Protein AF-A0A517QLA9-F1 (afdb_monomer)

Sequence (236 aa):
MFAVGASFAEEPALQSQHPVAPNLEELVRFVVIESSVEPYFNDKYWNKTSGRFDGFRIRGLRISKRKKEVRHGFCRKYSASLVNPEKHFQFEIKETTLPNFDGQAYLIETKLRARCEGTFAHYVYGVKGINGTTIADADVRVRLVVTLKPTAQFSITDPIPKFSLNAEVRDVDFKLKDIDVRKVGVLDGKFVEVLGDGFQEVFEQLIQNQEKRVKKKLQKELDDLQGISRKVSPEK

Secondary structure (DSSP, 8-state):
---------------------HHHHHHHHHHHHHHHTSPEEE-TTTT-EEEEEEEEEEETTEEEEEEEEEE-EEEEEEEEEE--HHHH--EEEEEE--TT--SEEEEEEEEEEEEEEEEEEEEETTEEEEEEEEEEEEEEEEEEEEEEEEEEEEETTEEEEEEEEEEEEEEEEEEEEEEEEEEES---HHHHHHHHHHHHHHHHHHHHHHHHHHHHHHHHHHHHHHHHHTT-----

Foldseek 3Di:
DDDDDDDDDDDDPPPPPDPDDPPPVVLLLVLLVVLQPDKDKDQPQQQDWDWDFPAWDDDPPDIDTDTDIAHAAKGKMKIKGWDPCVVQWDWDWDWDDDPPDPFTKIKIKTKTKMKMKMWIWHDDNRDTDDIDIKMKMWIKMKIWMKTWDWDWDDDPVDPDTDIAIDIAGPDIDIDTDDMDIGDDDDDDDPVVVVVVVVVVVSVVVVRVSSSVSSRVSSRVVSVVVRVVSVVPDDDD

Organism: NCBI:txid2527994

Solvent-accessible surface area (backbone atoms only — not comparable to full-atom values): 13684 Å² total; per-residue (Å²): 138,90,80,88,78,82,79,81,76,82,77,80,78,82,78,79,82,67,86,69,65,80,61,57,61,54,48,54,51,50,40,50,48,66,57,42,72,66,64,44,75,47,53,92,38,51,80,41,61,41,79,39,82,65,53,72,45,76,57,88,93,48,77,42,84,34,69,41,80,26,44,32,46,77,22,33,33,39,38,34,37,56,52,60,53,85,82,50,63,49,80,47,81,38,84,42,90,56,91,97,52,94,53,54,28,37,37,37,40,36,46,45,42,35,37,33,44,38,40,40,38,34,24,62,81,53,44,76,68,59,68,46,45,34,41,32,39,30,41,32,41,37,42,34,34,40,36,40,33,81,43,74,47,80,48,97,89,42,100,64,70,47,76,42,66,50,62,46,72,76,46,69,46,74,42,79,74,51,78,50,76,49,77,51,76,95,73,63,69,73,58,49,54,58,47,50,55,49,49,51,54,50,49,53,52,46,44,58,53,46,44,56,46,37,53,52,51,48,41,49,54,46,51,49,57,44,52,48,65,72,64,72,72,79,95,126

Radius of gyration: 28.08 Å; Cα contacts (8 Å, |Δi|>4): 398; chains: 1; bounding box: 75×78×78 Å

Structure (mmCIF, N/CA/C/O backbone):
data_AF-A0A517QLA9-F1
#
_entry.id   AF-A0A517QLA9-F1
#
loop_
_atom_site.group_PDB
_atom_site.id
_atom_site.type_symbol
_atom_site.label_atom_id
_atom_site.label_alt_id
_atom_site.label_comp_id
_atom_site.label_asym_id
_atom_site.label_entity_id
_atom_site.label_seq_id
_atom_site.pdbx_PDB_ins_code
_atom_site.Cartn_x
_atom_site.Cartn_y
_atom_site.Cartn_z
_atom_site.occupancy
_atom_site.B_iso_or_equiv
_atom_site.auth_seq_id
_atom_site.auth_comp_id
_atom_site.auth_asym_id
_atom_site.auth_atom_id
_atom_site.pdbx_PDB_model_num
ATOM 1 N N . MET A 1 1 ? -23.056 -54.986 5.958 1.00 40.47 1 MET A N 1
ATOM 2 C CA . MET A 1 1 ? -21.996 -54.062 5.502 1.00 40.47 1 MET A CA 1
ATOM 3 C C . MET A 1 1 ? -22.302 -52.714 6.134 1.00 40.47 1 MET A C 1
ATOM 5 O O . MET A 1 1 ? -23.352 -52.160 5.847 1.00 40.47 1 MET A O 1
ATOM 9 N N . PHE A 1 2 ? -21.484 -52.285 7.093 1.00 41.31 2 PHE A N 1
ATOM 10 C CA . PHE A 1 2 ? -21.658 -51.035 7.832 1.00 41.31 2 PHE A CA 1
ATOM 11 C C . PHE A 1 2 ? -20.997 -49.886 7.065 1.00 41.31 2 PHE A C 1
ATOM 13 O O . PHE A 1 2 ? -19.840 -50.019 6.678 1.00 41.31 2 PHE A O 1
ATOM 20 N N . ALA A 1 3 ? -21.695 -48.764 6.902 1.00 39.78 3 ALA A N 1
ATOM 21 C CA . ALA A 1 3 ? -21.074 -47.462 6.678 1.00 39.78 3 ALA A CA 1
ATOM 22 C C . ALA A 1 3 ? -21.987 -46.374 7.256 1.00 39.78 3 ALA A C 1
ATOM 24 O O . ALA A 1 3 ? -23.057 -46.075 6.733 1.00 39.78 3 ALA A O 1
ATOM 25 N N . VAL A 1 4 ? -21.549 -45.853 8.398 1.00 42.28 4 VAL A N 1
ATOM 26 C CA . VAL A 1 4 ? -22.109 -44.726 9.139 1.00 42.28 4 VAL A CA 1
ATOM 27 C C . VAL A 1 4 ? -21.703 -43.446 8.406 1.00 42.28 4 VAL A C 1
ATOM 29 O O . VAL A 1 4 ? -20.516 -43.144 8.317 1.00 42.28 4 VAL A O 1
ATOM 32 N N . GLY A 1 5 ? -22.672 -42.713 7.859 1.00 37.91 5 GLY A N 1
ATOM 33 C CA . GLY A 1 5 ? -22.468 -41.366 7.326 1.00 37.91 5 GLY A CA 1
ATOM 34 C C . GLY A 1 5 ? -22.795 -40.341 8.405 1.00 37.91 5 GLY A C 1
ATOM 35 O O . GLY A 1 5 ? -23.958 -40.178 8.763 1.00 37.91 5 GLY A O 1
ATOM 36 N N . ALA A 1 6 ? -21.766 -39.700 8.956 1.00 40.59 6 ALA A N 1
ATOM 37 C CA . ALA A 1 6 ? -21.895 -38.669 9.975 1.00 40.59 6 ALA A CA 1
ATOM 38 C C . ALA A 1 6 ? -22.658 -37.449 9.431 1.00 40.59 6 ALA A C 1
ATOM 40 O O . ALA A 1 6 ? -22.237 -36.808 8.469 1.00 40.59 6 ALA A O 1
ATOM 41 N N . SER A 1 7 ? -23.783 -37.143 10.075 1.00 34.91 7 SER A N 1
ATOM 42 C CA . SER A 1 7 ? -24.515 -35.888 9.932 1.00 34.91 7 SER A CA 1
ATOM 43 C C . SER A 1 7 ? -23.676 -34.767 10.543 1.00 34.91 7 SER A C 1
ATOM 45 O O . SER A 1 7 ? -23.478 -34.743 11.756 1.00 34.91 7 SER A O 1
ATOM 47 N N . PHE A 1 8 ? -23.177 -33.846 9.719 1.00 37.00 8 PHE A N 1
ATOM 48 C CA . PHE A 1 8 ? -22.642 -32.576 10.203 1.00 37.00 8 PHE A CA 1
ATOM 49 C C . PHE A 1 8 ? -23.810 -31.772 10.777 1.00 37.00 8 PHE A C 1
ATOM 51 O O . PHE A 1 8 ? -24.692 -31.337 10.042 1.00 37.00 8 PHE A O 1
ATOM 58 N N . ALA A 1 9 ? -23.851 -31.648 12.100 1.00 37.75 9 ALA A N 1
ATOM 59 C CA . ALA A 1 9 ? -24.733 -30.710 12.769 1.00 37.75 9 ALA A CA 1
ATOM 60 C C . ALA A 1 9 ? -24.267 -29.287 12.424 1.00 37.75 9 ALA A C 1
ATOM 62 O O . ALA A 1 9 ? -23.139 -28.913 12.740 1.00 37.75 9 ALA A O 1
ATOM 63 N N . GLU A 1 10 ? -25.120 -28.513 11.752 1.00 39.25 10 GLU A N 1
ATOM 64 C CA . GLU A 1 10 ? -25.004 -27.056 11.711 1.00 39.25 10 GLU A CA 1
ATOM 65 C C . GLU A 1 10 ? -25.162 -26.529 13.143 1.00 39.25 10 GLU A C 1
ATOM 67 O O . GLU A 1 10 ? -26.248 -26.579 13.722 1.00 39.25 10 GLU A O 1
ATOM 72 N N . GLU A 1 11 ? -24.069 -26.051 13.739 1.00 39.12 11 GLU A N 1
ATOM 73 C CA . GLU A 1 11 ? -24.136 -25.203 14.928 1.00 39.12 11 GLU A CA 1
ATOM 74 C C . GLU A 1 11 ? -24.848 -23.893 14.552 1.00 39.12 11 GLU A C 1
ATOM 76 O O . GLU A 1 11 ? -24.407 -23.201 13.627 1.00 39.12 11 GLU A O 1
ATOM 81 N N . PRO A 1 12 ? -25.937 -23.505 15.239 1.00 44.91 12 PRO A N 1
ATOM 82 C CA . PRO A 1 12 ? -26.548 -22.213 14.998 1.00 44.91 12 PRO A CA 1
ATOM 83 C C . PRO A 1 12 ? -25.600 -21.118 15.496 1.00 44.91 12 PRO A C 1
ATOM 85 O O . PRO A 1 12 ? -25.289 -21.028 16.685 1.00 44.91 12 PRO A O 1
ATOM 88 N N . ALA A 1 13 ? -25.157 -20.263 14.574 1.00 35.97 13 ALA A N 1
ATOM 89 C CA . ALA A 1 13 ? -24.462 -19.028 14.896 1.00 35.97 13 ALA A CA 1
ATOM 90 C C . ALA A 1 13 ? -25.372 -18.155 15.776 1.00 35.97 13 ALA A C 1
ATOM 92 O O . ALA A 1 13 ? -26.347 -17.570 15.302 1.00 35.97 13 ALA A O 1
ATOM 93 N N . LEU A 1 14 ? -25.054 -18.081 17.068 1.00 40.12 14 LEU A N 1
ATOM 94 C CA . LEU A 1 14 ? -25.632 -17.131 18.012 1.00 40.12 14 LEU A CA 1
ATOM 95 C C . LEU A 1 14 ? -25.288 -15.708 17.548 1.00 40.12 14 LEU A C 1
ATOM 97 O O . LEU A 1 14 ? -24.229 -15.167 17.855 1.00 40.12 14 LEU A O 1
ATOM 101 N N . GLN A 1 15 ? -26.189 -15.104 16.774 1.00 39.97 15 GLN A N 1
ATOM 102 C CA . GLN A 1 15 ? -26.186 -13.675 16.484 1.00 39.97 15 GLN A CA 1
ATOM 103 C C . GLN A 1 15 ? -26.694 -12.926 17.719 1.00 39.97 15 GLN A C 1
ATOM 105 O O . GLN A 1 15 ? -27.868 -12.573 17.819 1.00 39.97 15 GLN A O 1
ATOM 110 N N . SER A 1 16 ? -25.811 -12.676 18.681 1.00 39.88 16 SER A N 1
ATOM 111 C CA . SER A 1 16 ? -26.042 -11.684 19.729 1.00 39.88 16 SER A CA 1
ATOM 112 C C . SER A 1 16 ? -25.912 -10.284 19.122 1.00 39.88 16 SER A C 1
ATOM 114 O O . SER A 1 16 ? -24.845 -9.675 19.125 1.00 39.88 16 SER A O 1
ATOM 116 N N . GLN A 1 17 ? -27.012 -9.781 18.556 1.00 37.31 17 GLN A N 1
ATOM 117 C CA . GLN A 1 17 ? -27.160 -8.379 18.163 1.00 37.31 17 GLN A CA 1
ATOM 118 C C . GLN A 1 17 ? -27.319 -7.516 19.424 1.00 37.31 17 GLN A C 1
ATOM 120 O O . GLN A 1 17 ? -28.428 -7.156 19.816 1.00 37.31 17 GLN A O 1
ATOM 125 N N . HIS A 1 18 ? -26.209 -7.191 20.085 1.00 36.28 18 HIS A N 1
ATOM 126 C CA . HIS A 1 18 ? -26.174 -6.028 20.967 1.00 36.28 18 HIS A CA 1
ATOM 127 C C . HIS A 1 18 ? -26.011 -4.762 20.112 1.00 36.28 18 HIS A C 1
ATOM 129 O O . HIS A 1 18 ? -25.257 -4.787 19.136 1.00 36.28 18 HIS A O 1
ATOM 135 N N . PRO A 1 19 ? -26.705 -3.654 20.434 1.00 38.06 19 PRO A N 1
ATOM 136 C CA . PRO A 1 19 ? -26.510 -2.393 19.736 1.00 38.06 19 PRO A CA 1
ATOM 137 C C . PRO A 1 19 ? -25.085 -1.909 20.011 1.00 38.06 19 PRO A C 1
ATOM 139 O O . PRO A 1 19 ? -24.767 -1.440 21.104 1.00 38.06 19 PRO A O 1
ATOM 142 N N . VAL A 1 20 ? -24.214 -2.077 19.016 1.00 46.41 20 VAL A N 1
ATOM 143 C CA . VAL A 1 20 ? -22.867 -1.511 19.007 1.00 46.41 20 VAL A CA 1
ATOM 144 C C . VAL A 1 20 ? -23.005 -0.008 19.231 1.00 46.41 20 VAL A C 1
ATOM 146 O O . VAL A 1 20 ? -23.820 0.646 18.580 1.00 46.41 20 VAL A O 1
ATOM 149 N N . ALA A 1 21 ? -22.250 0.528 20.191 1.00 50.00 21 ALA A N 1
ATOM 150 C CA . ALA A 1 21 ? -22.300 1.942 20.528 1.00 50.00 21 ALA A CA 1
ATOM 151 C C . ALA A 1 21 ? -22.101 2.784 19.247 1.00 50.00 21 ALA A C 1
ATOM 153 O O . ALA A 1 21 ? -21.074 2.609 18.582 1.00 50.00 21 ALA A O 1
ATOM 154 N N . PRO A 1 22 ? -23.034 3.693 18.904 1.00 54.34 22 PRO A N 1
ATOM 155 C CA . PRO A 1 22 ? -23.086 4.379 17.605 1.00 54.34 22 PRO A CA 1
ATOM 156 C C . PRO A 1 22 ? -21.820 5.177 17.234 1.00 54.34 22 PRO A C 1
ATOM 158 O O . PRO A 1 22 ? -21.648 5.553 16.083 1.00 54.34 22 PRO A O 1
ATOM 161 N N . ASN A 1 23 ? -20.886 5.373 18.170 1.00 72.88 23 ASN A N 1
ATOM 162 C CA . ASN A 1 23 ? -19.684 6.182 17.968 1.00 72.88 23 ASN A CA 1
ATOM 163 C C . ASN A 1 23 ? -18.462 5.404 17.443 1.00 72.88 23 ASN A C 1
ATOM 165 O O . ASN A 1 23 ? -17.560 6.021 16.879 1.00 72.88 23 ASN A O 1
ATOM 169 N N . LEU A 1 24 ? -18.374 4.077 17.628 1.00 70.69 24 LEU A N 1
ATOM 170 C CA . LEU A 1 24 ? -17.169 3.330 17.218 1.00 70.69 24 LEU A CA 1
ATOM 171 C C . LEU A 1 24 ? -17.115 3.133 15.700 1.00 70.69 24 LEU A C 1
ATOM 173 O O . LEU A 1 24 ? -16.056 3.279 15.095 1.00 70.69 24 LEU A O 1
ATOM 177 N N . GLU A 1 25 ? -18.256 2.831 15.082 1.00 74.06 25 GLU A N 1
ATOM 178 C CA . GLU A 1 25 ? -18.351 2.668 13.630 1.00 74.06 25 GLU A CA 1
ATOM 179 C C . GLU A 1 25 ? -17.991 3.967 12.904 1.00 74.06 25 GLU A C 1
ATOM 181 O O . GLU A 1 25 ? -17.145 3.962 12.010 1.00 74.06 25 GLU A O 1
ATOM 186 N N . GLU A 1 26 ? -18.577 5.091 13.328 1.00 76.75 26 GLU A N 1
ATOM 187 C CA . GLU A 1 26 ? -18.295 6.409 12.756 1.00 76.75 26 GLU A CA 1
ATOM 188 C C . GLU A 1 26 ? -16.826 6.801 12.921 1.00 76.75 26 GLU A C 1
ATOM 190 O O . GLU A 1 26 ? -16.216 7.303 11.975 1.00 76.75 26 GLU A O 1
ATOM 195 N N . LEU A 1 27 ? -16.227 6.501 14.078 1.00 76.12 27 LEU A N 1
ATOM 196 C CA . LEU A 1 27 ? -14.815 6.765 14.327 1.00 76.12 27 LEU A CA 1
ATOM 197 C C . LEU A 1 27 ? -13.911 5.961 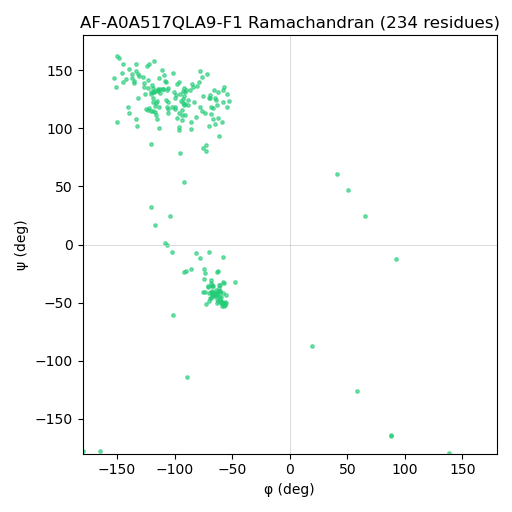13.385 1.00 76.12 27 LEU A C 1
ATOM 199 O O . LEU A 1 27 ? -13.031 6.526 12.732 1.00 76.12 27 LEU A O 1
ATOM 203 N N . VAL A 1 28 ? -14.125 4.646 13.279 1.00 75.56 28 VAL A N 1
ATOM 204 C CA . VAL A 1 28 ? -13.316 3.803 12.384 1.00 75.56 28 VAL A CA 1
ATOM 205 C C . VAL A 1 28 ? -13.537 4.218 10.931 1.00 75.56 28 VAL A C 1
ATOM 207 O O . VAL A 1 28 ? -12.578 4.288 10.160 1.00 75.56 28 VAL A O 1
ATOM 210 N N . ARG A 1 29 ? -14.775 4.561 10.557 1.00 78.81 29 ARG A N 1
ATOM 211 C CA . ARG A 1 29 ? -15.108 5.100 9.236 1.00 78.81 29 ARG A CA 1
ATOM 212 C C . ARG A 1 29 ? -14.316 6.356 8.920 1.00 78.81 29 ARG A C 1
ATOM 214 O O . ARG A 1 29 ? -13.652 6.403 7.886 1.00 78.81 29 ARG A O 1
ATOM 221 N N . PHE A 1 30 ? -14.361 7.336 9.813 1.00 80.00 30 PHE A N 1
ATOM 222 C CA . PHE A 1 30 ? -13.644 8.591 9.667 1.00 80.00 30 PHE A CA 1
ATOM 223 C C . PHE A 1 30 ? -12.140 8.355 9.513 1.00 80.00 30 PHE A C 1
ATOM 225 O O . PHE A 1 30 ? -11.547 8.808 8.537 1.00 80.00 30 PHE A O 1
ATOM 232 N N . VAL A 1 31 ? -11.533 7.562 10.401 1.00 78.31 31 VAL A N 1
ATOM 233 C CA . VAL A 1 31 ? -10.086 7.304 10.379 1.00 78.31 31 VAL A CA 1
ATOM 234 C C . VAL A 1 31 ? -9.646 6.584 9.102 1.00 78.31 31 VAL A C 1
ATOM 236 O O . VAL A 1 31 ? -8.609 6.926 8.522 1.00 78.31 31 VAL A O 1
ATOM 239 N N . VAL A 1 32 ? -10.409 5.594 8.630 1.00 74.44 32 VAL A N 1
ATOM 240 C CA . VAL A 1 32 ? -10.057 4.867 7.402 1.00 74.44 32 VAL A CA 1
ATOM 241 C C . VAL A 1 32 ? -10.230 5.750 6.165 1.00 74.44 32 VAL A C 1
ATOM 243 O O . VAL A 1 32 ? -9.347 5.767 5.310 1.00 74.44 32 VAL A O 1
ATOM 246 N N . ILE A 1 33 ? -11.297 6.549 6.081 1.00 79.12 33 ILE A N 1
ATOM 247 C CA . ILE A 1 33 ? -11.473 7.503 4.976 1.00 79.12 33 ILE A CA 1
ATOM 248 C C . ILE A 1 33 ? -10.350 8.546 4.997 1.00 79.12 33 ILE A C 1
ATOM 250 O O . ILE A 1 33 ? -9.697 8.776 3.984 1.00 79.12 33 ILE A O 1
ATOM 254 N N . GLU A 1 34 ? -10.042 9.132 6.145 1.00 78.75 34 GLU A N 1
ATOM 255 C CA . GLU A 1 34 ? -9.040 10.192 6.236 1.00 78.75 34 GLU A CA 1
ATOM 256 C C . GLU A 1 34 ? -7.608 9.681 5.971 1.00 78.75 34 GLU A C 1
ATOM 258 O O . GLU A 1 34 ? -6.773 10.391 5.414 1.00 78.75 34 GLU A O 1
ATOM 263 N N . SER A 1 35 ? -7.288 8.439 6.346 1.00 73.19 35 SER A N 1
ATOM 264 C CA . SER A 1 35 ? -5.986 7.819 6.032 1.00 73.19 35 SER A CA 1
ATOM 265 C C . SER A 1 35 ? -5.843 7.415 4.558 1.00 73.19 35 SER A C 1
ATOM 267 O O . SER A 1 35 ? -4.728 7.389 4.025 1.00 73.19 35 SER A O 1
ATOM 269 N N . SER A 1 36 ? -6.965 7.176 3.878 1.00 71.06 36 SER A N 1
ATOM 270 C CA . SER A 1 36 ? -7.011 6.709 2.490 1.00 71.06 36 SER A CA 1
ATOM 271 C C . SER A 1 36 ? -6.759 7.777 1.417 1.00 71.06 36 SER A C 1
ATOM 273 O O . SER A 1 36 ? -6.562 7.426 0.254 1.00 71.06 36 SER A O 1
ATOM 275 N N . VAL A 1 37 ? -6.749 9.062 1.792 1.00 67.62 37 VAL A N 1
ATOM 276 C CA . VAL A 1 37 ? -6.668 10.196 0.851 1.00 67.62 37 VAL A CA 1
ATOM 277 C C . VAL A 1 37 ? -5.309 10.286 0.151 1.00 67.62 37 VAL A C 1
ATOM 279 O O . VAL A 1 37 ? -5.225 10.739 -0.989 1.00 67.62 37 VAL A O 1
ATOM 282 N N . GLU A 1 38 ? -4.232 9.854 0.805 1.00 76.75 38 GLU A N 1
ATOM 283 C CA . GLU A 1 38 ? -2.887 10.014 0.258 1.00 76.75 38 GLU A CA 1
ATOM 284 C C . GLU A 1 38 ? -2.475 8.838 -0.645 1.00 76.75 38 GLU A C 1
ATOM 286 O O . GLU A 1 38 ? -2.379 7.700 -0.171 1.00 76.75 38 GLU A O 1
ATOM 291 N N . PRO A 1 39 ? -2.166 9.094 -1.930 1.00 82.56 39 PRO A N 1
ATOM 292 C CA . PRO A 1 39 ? -1.610 8.082 -2.814 1.00 82.56 39 PRO A CA 1
ATOM 293 C C . PRO A 1 39 ? -0.158 7.752 -2.446 1.00 82.56 39 PRO A C 1
ATOM 295 O O . PRO A 1 39 ? 0.629 8.609 -2.042 1.00 82.56 39 PRO A O 1
ATOM 298 N N . TYR A 1 40 ? 0.215 6.496 -2.653 1.00 88.06 40 TYR A N 1
ATOM 299 C CA . TYR A 1 40 ? 1.590 6.026 -2.583 1.00 88.06 40 TYR A CA 1
ATOM 300 C C . TYR A 1 40 ? 2.249 6.100 -3.964 1.00 88.06 40 TYR A C 1
ATOM 302 O O . TYR A 1 40 ? 1.676 5.648 -4.955 1.00 88.06 40 TYR A O 1
ATOM 310 N N . PHE A 1 41 ? 3.478 6.613 -4.026 1.00 90.31 41 PHE A N 1
ATOM 311 C CA . PHE A 1 41 ? 4.248 6.730 -5.263 1.00 90.31 41 PHE A CA 1
ATOM 312 C C . PHE A 1 41 ? 5.550 5.936 -5.186 1.00 90.31 41 PHE A C 1
ATOM 314 O O . PHE A 1 41 ? 6.279 6.011 -4.199 1.00 90.31 41 PHE A O 1
ATOM 321 N N . ASN A 1 42 ? 5.877 5.227 -6.267 1.00 90.69 42 ASN A N 1
ATOM 322 C CA . ASN A 1 42 ? 7.160 4.550 -6.435 1.00 90.69 42 ASN A CA 1
ATOM 323 C C . ASN A 1 42 ? 7.721 4.833 -7.831 1.00 90.69 42 ASN A C 1
ATOM 325 O O . ASN A 1 42 ? 7.240 4.304 -8.832 1.00 90.69 42 ASN A O 1
ATOM 329 N N . ASP A 1 43 ? 8.764 5.655 -7.903 1.00 93.75 43 ASP A N 1
ATOM 330 C CA . ASP A 1 43 ? 9.461 6.034 -9.133 1.00 93.75 43 ASP A CA 1
ATOM 331 C C . ASP A 1 43 ? 10.932 5.583 -9.150 1.00 93.75 43 ASP A C 1
ATOM 333 O O . ASP A 1 43 ? 11.710 6.017 -10.006 1.00 93.75 43 ASP A O 1
ATOM 337 N N . LYS A 1 44 ? 11.300 4.642 -8.267 1.00 89.44 44 LYS A N 1
ATOM 338 C CA . LYS A 1 44 ? 12.668 4.131 -8.052 1.00 89.44 44 LYS A CA 1
ATOM 339 C C . LYS A 1 44 ? 13.406 3.773 -9.343 1.00 89.44 44 LYS A C 1
ATOM 341 O O . LYS A 1 44 ? 14.627 3.885 -9.432 1.00 89.44 44 LYS A O 1
ATOM 346 N N . TYR A 1 45 ? 12.675 3.316 -10.356 1.00 89.56 45 TYR A N 1
ATOM 347 C CA . TYR A 1 45 ? 13.229 2.849 -11.624 1.00 89.56 45 TYR A CA 1
ATOM 348 C C . TYR A 1 45 ? 13.016 3.818 -12.794 1.00 89.56 45 TYR A C 1
ATOM 350 O O . TYR A 1 45 ? 13.462 3.532 -13.904 1.00 89.56 45 TYR A O 1
ATOM 358 N N . TRP A 1 46 ? 12.364 4.961 -12.585 1.00 92.75 46 TRP A N 1
ATOM 359 C CA . TRP A 1 46 ? 11.973 5.871 -13.661 1.00 92.75 46 TRP A CA 1
ATOM 360 C C . TRP A 1 46 ? 13.160 6.600 -14.301 1.00 92.75 46 TRP A C 1
ATOM 362 O O . TRP A 1 46 ? 13.195 6.792 -15.516 1.00 92.75 46 TRP A O 1
ATOM 372 N N . ASN A 1 47 ? 14.163 6.959 -13.496 1.00 90.25 47 ASN A N 1
ATOM 373 C CA . ASN A 1 47 ? 15.328 7.737 -13.926 1.00 90.25 47 ASN A CA 1
ATOM 374 C C . ASN A 1 47 ? 16.603 6.894 -14.096 1.00 90.25 47 ASN A C 1
ATOM 376 O O . ASN A 1 47 ? 17.705 7.427 -14.020 1.00 90.25 47 ASN A O 1
ATOM 380 N N . LYS A 1 48 ? 16.479 5.584 -14.351 1.00 88.88 48 LYS A N 1
ATOM 381 C CA . LYS A 1 48 ? 17.639 4.727 -14.636 1.00 88.88 48 LYS A CA 1
ATOM 382 C C . LYS A 1 48 ? 18.427 5.234 -15.853 1.00 88.88 48 LYS A C 1
ATOM 384 O O . LYS A 1 48 ? 17.891 5.339 -16.960 1.00 88.88 48 LYS A O 1
ATOM 389 N N . THR A 1 49 ? 19.715 5.504 -15.651 1.00 92.06 49 THR A N 1
ATOM 390 C CA . THR A 1 49 ? 20.664 5.907 -16.695 1.00 92.06 49 THR A CA 1
ATOM 391 C C . THR A 1 49 ? 21.798 4.894 -16.835 1.00 92.06 49 THR A C 1
ATOM 393 O O . THR A 1 49 ? 22.080 4.104 -15.936 1.00 92.06 49 THR A O 1
ATOM 396 N N . SER A 1 50 ? 22.439 4.888 -18.001 1.00 90.50 50 SER A N 1
ATOM 397 C CA . SER A 1 50 ? 23.676 4.156 -18.258 1.00 90.50 50 SER A CA 1
ATOM 398 C C . SER A 1 50 ? 24.640 5.036 -19.048 1.00 90.50 50 SER A C 1
ATOM 400 O O . SER A 1 50 ? 24.227 5.869 -19.864 1.00 90.50 50 SER A O 1
ATOM 402 N N . GLY A 1 51 ? 25.937 4.869 -18.792 1.00 88.25 51 GLY A N 1
ATOM 403 C CA . GLY A 1 51 ? 26.987 5.605 -19.481 1.00 88.25 51 GLY A CA 1
ATOM 404 C C . GLY A 1 51 ? 27.164 5.096 -20.907 1.00 88.25 51 GLY A C 1
ATOM 405 O O . GLY A 1 51 ? 27.645 3.986 -21.123 1.00 88.25 51 GLY A O 1
ATOM 406 N N . ARG A 1 52 ? 26.836 5.930 -21.892 1.00 89.88 52 ARG A N 1
ATOM 407 C CA . ARG A 1 52 ? 27.123 5.682 -23.305 1.00 89.88 52 ARG A CA 1
ATOM 408 C C . ARG A 1 52 ? 28.410 6.399 -23.694 1.00 89.88 52 ARG A C 1
ATOM 410 O O . ARG A 1 52 ? 28.658 7.527 -23.268 1.00 89.88 52 ARG A O 1
ATOM 417 N N . PHE A 1 53 ? 29.236 5.749 -24.506 1.00 90.12 53 PHE A N 1
ATOM 418 C CA . PHE A 1 53 ? 30.383 6.409 -25.119 1.00 90.12 53 PHE A CA 1
ATOM 419 C C . PHE A 1 53 ? 29.905 7.505 -26.081 1.00 90.12 53 PHE A C 1
ATOM 421 O O . PHE A 1 53 ? 29.093 7.243 -26.965 1.00 90.12 53 PHE A O 1
ATOM 428 N N . ASP A 1 54 ? 30.408 8.721 -25.886 1.00 89.38 54 ASP A N 1
ATOM 429 C CA . ASP A 1 54 ? 30.003 9.938 -26.603 1.00 89.38 54 ASP A CA 1
ATOM 430 C C . ASP A 1 54 ? 31.205 10.562 -27.335 1.00 89.38 54 ASP A C 1
ATOM 432 O O . ASP A 1 54 ? 31.348 11.779 -27.447 1.00 89.38 54 ASP A O 1
ATOM 436 N N . GLY A 1 55 ? 32.128 9.706 -27.779 1.00 89.88 55 GLY A N 1
ATOM 437 C CA . GLY A 1 55 ? 33.332 10.106 -28.497 1.00 89.88 55 GLY A CA 1
ATOM 438 C C . GLY A 1 55 ? 34.518 10.445 -27.595 1.00 89.88 55 GLY A C 1
ATOM 439 O O . GLY A 1 55 ? 34.584 10.102 -26.411 1.00 89.88 55 GLY A O 1
ATOM 440 N N . PHE A 1 56 ? 35.499 11.116 -28.187 1.00 90.50 56 PHE A N 1
ATOM 441 C CA . PHE A 1 56 ? 36.715 11.546 -27.508 1.00 90.50 56 PHE A CA 1
ATOM 442 C C . PHE A 1 56 ? 36.706 13.058 -27.314 1.00 90.50 56 PHE A C 1
ATOM 444 O O . PHE A 1 56 ? 36.304 13.818 -28.191 1.00 90.50 56 PHE A O 1
ATOM 451 N N . ARG A 1 57 ? 37.177 13.504 -26.152 1.00 87.12 57 ARG A N 1
ATOM 452 C CA . ARG A 1 57 ? 37.461 14.907 -25.875 1.00 87.12 57 ARG A CA 1
ATOM 453 C C . ARG A 1 57 ? 38.957 15.130 -26.036 1.00 87.12 57 ARG A C 1
ATOM 455 O O . ARG A 1 57 ? 39.744 14.551 -25.283 1.00 87.12 57 ARG A O 1
ATOM 462 N N . ILE A 1 58 ? 39.319 15.986 -26.985 1.00 87.06 58 ILE A N 1
ATOM 463 C CA . ILE A 1 58 ? 40.700 16.396 -27.244 1.00 87.06 58 ILE A CA 1
ATOM 464 C C . ILE A 1 58 ? 40.923 17.761 -26.585 1.00 87.06 58 ILE A C 1
ATOM 466 O O . ILE A 1 58 ? 40.150 18.695 -26.798 1.00 87.06 58 ILE A O 1
ATOM 470 N N . ARG A 1 59 ? 41.950 17.867 -25.737 1.00 87.44 59 ARG A N 1
ATOM 471 C CA . ARG A 1 59 ? 42.443 19.131 -25.165 1.00 87.44 59 ARG A CA 1
ATOM 472 C C . ARG A 1 59 ? 43.964 19.159 -25.306 1.00 87.44 59 ARG A C 1
ATOM 474 O O . ARG A 1 59 ? 44.659 18.495 -24.537 1.00 87.44 59 ARG A O 1
ATOM 481 N N . GLY A 1 60 ? 44.473 19.895 -26.295 1.00 88.88 60 GLY A N 1
ATOM 482 C CA . GLY A 1 60 ? 45.890 19.835 -26.671 1.00 88.88 60 GLY A CA 1
ATOM 483 C C . GLY A 1 60 ? 46.287 18.406 -27.066 1.00 88.88 60 GLY A C 1
ATOM 484 O O . GLY A 1 60 ? 45.599 17.782 -27.866 1.00 88.88 60 GLY A O 1
ATOM 485 N N . LEU A 1 61 ? 47.337 17.865 -26.440 1.00 90.38 61 LEU A N 1
ATOM 486 C CA . LEU A 1 61 ? 47.809 16.480 -26.625 1.00 90.38 61 LEU A CA 1
ATOM 487 C C . LEU A 1 61 ? 47.030 15.429 -25.807 1.00 90.38 61 LEU A C 1
ATOM 489 O O . LEU A 1 61 ? 47.250 14.230 -25.969 1.00 90.38 61 LEU A O 1
ATOM 493 N N . ARG A 1 62 ? 46.123 15.835 -24.906 1.00 80.94 62 ARG A N 1
ATOM 494 C CA . ARG A 1 62 ? 45.404 14.896 -24.032 1.00 80.94 62 ARG A CA 1
ATOM 495 C C . ARG A 1 62 ? 44.098 14.445 -24.681 1.00 80.94 62 ARG A C 1
ATOM 497 O O . ARG A 1 62 ? 43.141 15.218 -24.776 1.00 80.94 62 ARG A O 1
ATOM 504 N N . ILE A 1 63 ? 44.045 13.171 -25.065 1.00 89.56 63 ILE A N 1
ATOM 505 C CA . ILE A 1 63 ? 42.831 12.495 -25.536 1.00 89.56 63 ILE A CA 1
ATOM 506 C C . ILE A 1 63 ? 42.181 11.789 -24.345 1.00 89.56 63 ILE A C 1
ATOM 508 O O . ILE A 1 63 ? 42.803 10.973 -23.669 1.00 89.56 63 ILE A O 1
ATOM 512 N N . SER A 1 64 ? 40.917 12.104 -24.070 1.00 88.25 64 SER A N 1
ATOM 513 C CA . SER A 1 64 ? 40.137 11.452 -23.011 1.00 88.25 64 SER A CA 1
ATOM 514 C C . SER A 1 64 ? 38.811 10.937 -23.557 1.00 88.25 64 SER A C 1
ATOM 516 O O . SER A 1 64 ? 38.211 11.552 -24.438 1.00 88.25 64 SER A O 1
ATOM 518 N N . LYS A 1 65 ? 38.340 9.791 -23.055 1.00 89.69 65 LYS A N 1
ATOM 519 C CA . LYS A 1 65 ? 37.023 9.254 -23.424 1.00 89.69 65 LYS A CA 1
ATOM 520 C C . LYS A 1 65 ? 35.932 10.147 -22.831 1.00 89.69 65 LYS A C 1
ATOM 522 O O . LYS A 1 65 ? 35.935 10.401 -21.628 1.00 89.69 65 LYS A O 1
ATOM 527 N N . 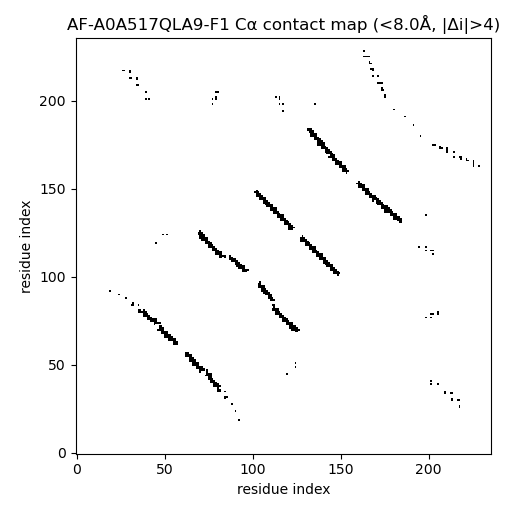ARG A 1 66 ? 34.980 10.585 -23.655 1.00 90.56 66 ARG A N 1
ATOM 528 C CA . ARG A 1 66 ? 33.757 11.252 -23.207 1.00 90.56 66 ARG A CA 1
ATOM 529 C C . ARG A 1 66 ? 32.673 10.195 -23.025 1.00 90.56 66 ARG A C 1
ATOM 531 O O . ARG A 1 66 ? 32.416 9.390 -23.918 1.00 90.56 66 ARG A O 1
ATOM 538 N N . LYS A 1 67 ? 32.039 10.188 -21.856 1.00 91.19 67 LYS A N 1
ATOM 539 C CA . LYS A 1 67 ? 30.824 9.412 -21.601 1.00 91.19 67 LYS A CA 1
ATOM 540 C C . LYS A 1 67 ? 29.671 10.380 -21.378 1.00 91.19 67 LYS A C 1
ATOM 542 O O . LYS A 1 67 ? 29.868 11.438 -20.783 1.00 91.19 67 LYS A O 1
ATOM 547 N N . LYS A 1 68 ? 28.490 10.012 -21.859 1.00 92.44 68 LYS A N 1
ATOM 548 C CA . LYS A 1 68 ? 27.239 10.724 -21.621 1.00 92.44 68 LYS A CA 1
ATOM 549 C C . LYS A 1 68 ? 26.268 9.775 -20.941 1.00 92.44 68 LYS A C 1
ATOM 551 O O . LYS A 1 68 ? 26.095 8.642 -21.389 1.00 92.44 68 LYS A O 1
ATOM 556 N N . GLU A 1 69 ? 25.647 10.232 -19.864 1.00 94.44 69 GLU A N 1
ATOM 557 C CA . GLU A 1 69 ? 24.564 9.487 -19.238 1.00 94.44 69 GLU A CA 1
ATOM 558 C C . GLU A 1 69 ? 23.302 9.619 -20.078 1.00 94.44 69 GLU A C 1
ATOM 560 O O . GLU A 1 69 ? 22.886 10.714 -20.461 1.00 94.44 69 GLU A O 1
ATOM 565 N N . VAL A 1 70 ? 22.709 8.478 -20.399 1.00 93.06 70 VAL A N 1
ATOM 566 C CA . VAL A 1 70 ? 21.470 8.399 -21.166 1.00 93.06 70 VAL A CA 1
ATOM 567 C C . VAL A 1 70 ? 20.531 7.417 -20.487 1.00 93.06 70 VAL A C 1
ATOM 569 O O . VAL A 1 70 ? 20.985 6.453 -19.870 1.00 93.06 70 VAL A O 1
ATOM 572 N N . ARG A 1 71 ? 19.217 7.639 -20.600 1.00 92.31 71 ARG A N 1
ATOM 573 C CA . ARG A 1 71 ? 18.225 6.685 -20.089 1.00 92.31 71 ARG A CA 1
ATOM 574 C C . ARG A 1 71 ? 18.432 5.315 -20.726 1.00 92.31 71 ARG A C 1
ATOM 576 O O . ARG A 1 71 ? 18.660 5.215 -21.934 1.00 92.31 71 ARG A O 1
ATOM 583 N N . HIS A 1 72 ? 18.384 4.270 -19.913 1.00 92.38 72 HIS A N 1
ATOM 584 C CA . HIS A 1 72 ? 18.647 2.913 -20.372 1.00 92.38 72 HIS A CA 1
ATOM 585 C C . HIS A 1 72 ? 17.903 1.886 -19.514 1.00 92.38 72 HIS A C 1
ATOM 587 O O . HIS A 1 72 ? 17.814 2.025 -18.295 1.00 92.38 72 HIS A O 1
ATOM 593 N N . GLY A 1 73 ? 17.426 0.825 -20.159 1.00 91.31 73 GLY A N 1
ATOM 594 C CA . GLY A 1 73 ? 16.714 -0.281 -19.538 1.00 91.31 73 GLY A CA 1
ATOM 595 C C . GLY A 1 73 ? 15.207 -0.053 -19.446 1.00 91.31 73 GLY A C 1
ATOM 596 O O . GLY A 1 73 ? 14.631 0.793 -20.129 1.00 91.31 73 GLY A O 1
ATOM 597 N N . PHE A 1 74 ? 14.554 -0.861 -18.614 1.00 91.12 74 PHE A N 1
ATOM 598 C CA . PHE A 1 74 ? 13.125 -0.752 -18.337 1.00 91.12 74 PHE A CA 1
ATOM 599 C C . PHE A 1 74 ? 12.880 0.271 -17.221 1.00 91.12 74 PHE A C 1
ATOM 601 O O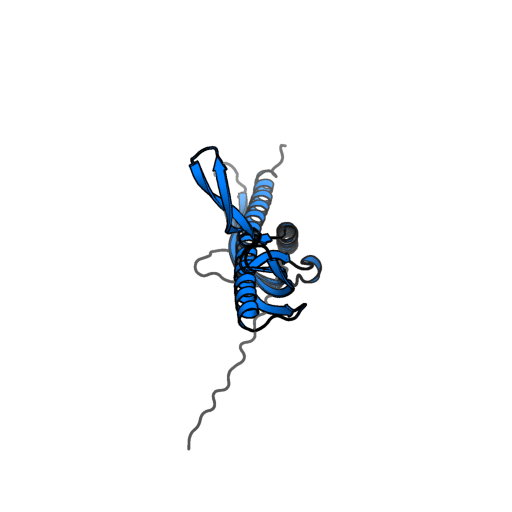 . PHE A 1 74 ? 13.164 0.014 -16.049 1.00 91.12 74 PHE A O 1
ATOM 608 N N . CYS A 1 75 ? 12.390 1.445 -17.606 1.00 92.69 75 CYS A N 1
ATOM 609 C CA . CYS A 1 75 ? 12.006 2.522 -16.707 1.00 92.69 75 CYS A CA 1
ATOM 610 C C . CYS A 1 75 ? 10.530 2.380 -16.349 1.00 92.69 75 CYS A C 1
ATOM 612 O O . CYS A 1 75 ? 9.690 2.239 -17.235 1.00 92.69 75 CYS A O 1
ATOM 614 N N . ARG A 1 76 ? 10.206 2.448 -15.060 1.00 92.88 76 ARG A N 1
ATOM 615 C CA . ARG A 1 76 ? 8.835 2.293 -14.564 1.00 92.88 76 ARG A CA 1
ATOM 616 C C . ARG A 1 76 ? 8.585 3.177 -13.354 1.00 92.88 76 ARG A C 1
ATOM 618 O O . ARG A 1 76 ? 9.508 3.427 -12.577 1.00 92.88 76 ARG A O 1
ATOM 625 N N . LYS A 1 77 ? 7.347 3.635 -13.226 1.00 94.50 77 LYS A N 1
ATOM 626 C CA . LYS A 1 77 ? 6.824 4.318 -12.047 1.00 94.50 77 LYS A CA 1
ATOM 627 C C . LYS A 1 77 ? 5.409 3.840 -11.765 1.00 94.50 77 LYS A C 1
ATOM 629 O O . LYS A 1 77 ? 4.688 3.493 -12.700 1.00 94.50 77 LYS A O 1
ATOM 634 N N . TYR A 1 78 ? 5.030 3.878 -10.501 1.00 94.12 78 TYR A N 1
ATOM 635 C CA . TYR A 1 78 ? 3.739 3.435 -10.010 1.00 94.12 78 TYR A CA 1
ATOM 636 C C . TYR A 1 78 ? 3.128 4.488 -9.092 1.00 94.12 78 TYR A C 1
ATOM 638 O O . TYR A 1 78 ? 3.841 5.181 -8.365 1.00 94.12 78 TYR A O 1
ATOM 646 N N . SER A 1 79 ? 1.807 4.578 -9.128 1.00 93.00 79 SER A N 1
ATOM 647 C CA . SER A 1 79 ? 0.989 5.357 -8.204 1.00 93.00 79 SER A CA 1
ATOM 648 C C . SER A 1 79 ? -0.139 4.466 -7.720 1.00 93.00 79 SER A C 1
ATOM 650 O O . SER A 1 79 ? -0.839 3.904 -8.555 1.00 93.00 79 SER A O 1
ATOM 652 N N . ALA A 1 80 ? -0.322 4.307 -6.415 1.00 92.00 80 ALA A N 1
ATOM 653 C CA . ALA A 1 80 ? -1.381 3.479 -5.854 1.00 92.00 80 ALA A CA 1
ATOM 654 C C . ALA A 1 80 ? -2.227 4.252 -4.846 1.00 92.00 80 ALA A C 1
ATOM 656 O O . ALA A 1 80 ? -1.700 5.013 -4.039 1.00 92.00 80 ALA A O 1
ATOM 657 N N . SER A 1 81 ? -3.538 4.052 -4.886 1.00 90.06 81 SER A N 1
ATOM 658 C CA . SER A 1 81 ? -4.503 4.713 -4.010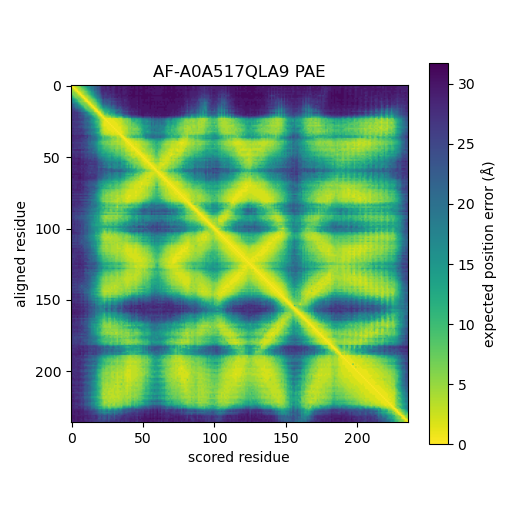 1.00 90.06 81 SER A CA 1
ATOM 659 C C . SER A 1 81 ? -5.695 3.807 -3.720 1.00 90.06 81 SER A C 1
ATOM 661 O O . SER A 1 81 ? -5.957 2.840 -4.437 1.00 90.06 81 SER A O 1
ATOM 663 N N . LEU A 1 82 ? -6.431 4.111 -2.653 1.00 86.88 82 LEU A N 1
ATOM 664 C CA . LEU A 1 82 ? -7.711 3.466 -2.372 1.00 86.88 82 LEU A CA 1
ATOM 665 C C . LEU A 1 82 ? -8.815 4.119 -3.219 1.00 86.88 82 LEU A C 1
ATOM 667 O O . LEU A 1 82 ? -8.872 5.337 -3.372 1.00 86.88 82 LEU A O 1
ATOM 671 N N . VAL A 1 83 ? -9.687 3.301 -3.804 1.00 85.38 83 VAL A N 1
ATOM 672 C CA . VAL A 1 83 ? -10.762 3.726 -4.707 1.00 85.38 83 VAL A CA 1
ATOM 673 C C . VAL A 1 83 ? -12.044 3.919 -3.912 1.00 85.38 83 VAL A C 1
ATOM 675 O O . VAL A 1 83 ? -12.613 2.949 -3.419 1.00 85.38 83 VAL A O 1
ATOM 678 N N . ASN A 1 84 ? -12.534 5.162 -3.861 1.00 72.69 84 ASN A N 1
ATOM 679 C CA . ASN A 1 84 ? -13.820 5.542 -3.261 1.00 72.69 84 ASN A CA 1
ATOM 680 C C . ASN A 1 84 ? -14.128 4.810 -1.936 1.00 72.69 84 ASN A C 1
ATOM 682 O O . ASN A 1 84 ? -15.140 4.103 -1.852 1.00 72.69 84 ASN A O 1
ATOM 686 N N . PRO A 1 85 ? -13.283 4.976 -0.904 1.00 68.88 85 PRO A N 1
ATOM 687 C CA . PRO A 1 85 ? -13.447 4.268 0.362 1.00 68.88 85 PRO A CA 1
ATOM 688 C C . PRO A 1 85 ? -14.813 4.552 0.992 1.00 68.88 85 PRO A C 1
ATOM 690 O O . PRO A 1 85 ? -15.422 3.648 1.541 1.00 68.88 85 PRO A O 1
ATOM 693 N N . GLU A 1 86 ? -15.362 5.755 0.800 1.00 68.62 86 GLU A N 1
ATOM 694 C CA . GLU A 1 86 ? -16.684 6.155 1.299 1.00 68.62 86 GLU A CA 1
ATOM 695 C C . GLU A 1 86 ? -17.849 5.324 0.739 1.00 68.62 86 GLU A C 1
ATOM 697 O O . GLU A 1 86 ? -18.829 5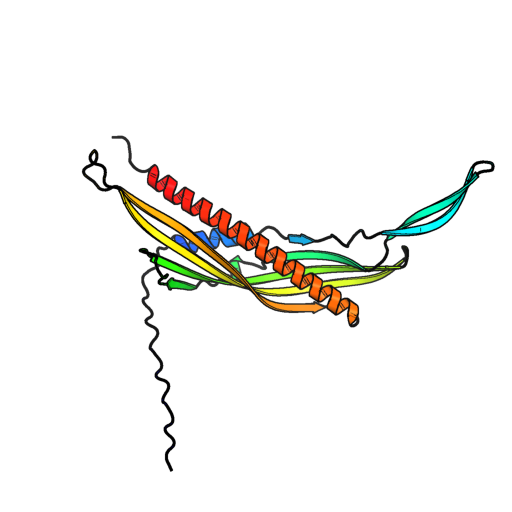.084 1.448 1.00 68.62 86 GLU A O 1
ATOM 702 N N . LYS A 1 87 ? -17.749 4.891 -0.529 1.00 66.38 87 LYS A N 1
ATOM 703 C CA . LYS A 1 87 ? -18.825 4.200 -1.264 1.00 66.38 87 LYS A CA 1
ATOM 704 C C . LYS A 1 87 ? -18.765 2.681 -1.143 1.00 66.38 87 LYS A C 1
ATOM 706 O O . LYS A 1 87 ? -19.778 2.020 -1.349 1.00 66.38 87 LYS A O 1
ATOM 711 N N . HIS A 1 88 ? -17.587 2.133 -0.858 1.00 62.47 88 HIS A N 1
ATOM 712 C CA . HIS A 1 88 ? -17.361 0.687 -0.786 1.00 62.47 88 HIS A CA 1
ATOM 713 C C . HIS A 1 88 ? -17.144 0.177 0.639 1.00 62.47 88 HIS A C 1
ATOM 715 O O . HIS A 1 88 ? -16.972 -1.023 0.829 1.00 62.47 88 HIS A O 1
ATOM 721 N N . PHE A 1 89 ? -17.207 1.063 1.633 1.00 66.12 89 PHE A N 1
ATOM 722 C CA . PHE A 1 89 ? -17.130 0.688 3.034 1.00 66.12 89 PHE A CA 1
ATOM 723 C C . PHE A 1 89 ? -18.383 -0.063 3.479 1.00 66.12 89 PHE A C 1
ATOM 725 O O . PHE A 1 89 ? -19.435 0.527 3.717 1.00 66.12 89 PHE A O 1
ATOM 732 N N . GLN A 1 90 ? -18.250 -1.380 3.582 1.00 68.56 90 GLN A N 1
ATOM 733 C CA . GLN A 1 90 ? -19.198 -2.243 4.273 1.00 68.56 90 GLN A CA 1
ATOM 734 C C . GLN A 1 90 ? -18.540 -2.683 5.570 1.00 68.56 90 GLN A C 1
ATOM 736 O O . GLN A 1 90 ? -17.493 -3.327 5.525 1.00 68.56 90 GLN A O 1
ATOM 741 N N . PHE A 1 91 ? -19.139 -2.320 6.698 1.00 73.69 91 PHE A N 1
ATOM 742 C CA . PHE A 1 91 ? -18.680 -2.748 8.006 1.00 73.69 91 PHE A CA 1
ATOM 743 C C . PHE A 1 91 ? -19.484 -3.928 8.505 1.00 73.69 91 PHE A C 1
ATOM 745 O O . PHE A 1 91 ? -20.710 -3.944 8.429 1.00 73.69 91 PHE A O 1
ATOM 752 N N . GLU A 1 92 ? -18.772 -4.877 9.088 1.00 78.25 92 GLU A N 1
ATOM 753 C CA . GLU A 1 92 ? -19.358 -5.854 9.981 1.00 78.25 92 GLU A CA 1
ATOM 754 C C . GLU A 1 92 ? -18.619 -5.758 11.313 1.00 78.25 92 GLU A C 1
ATOM 756 O O . GLU A 1 92 ? -17.408 -5.982 11.377 1.00 78.25 92 GLU A O 1
ATOM 761 N N . ILE A 1 93 ? -19.341 -5.360 12.362 1.00 78.00 93 ILE A N 1
ATOM 762 C CA . ILE A 1 93 ? -18.820 -5.319 13.726 1.00 78.00 93 ILE A CA 1
ATOM 763 C C . ILE A 1 93 ? -19.365 -6.541 14.447 1.00 78.00 93 ILE A C 1
ATOM 765 O O . ILE A 1 93 ? -20.575 -6.705 14.593 1.00 78.00 93 ILE A O 1
ATOM 769 N N . LYS A 1 94 ? -18.458 -7.401 14.893 1.00 81.94 94 LYS A N 1
ATOM 770 C CA . LYS A 1 94 ? -18.766 -8.590 15.680 1.00 81.94 94 LYS A CA 1
ATOM 771 C C . LYS A 1 94 ? -18.116 -8.449 17.039 1.00 81.94 94 LYS A C 1
ATOM 773 O O . LYS A 1 94 ? -16.929 -8.137 17.130 1.00 81.94 94 LYS A O 1
ATOM 778 N N . GLU A 1 95 ? -18.871 -8.711 18.094 1.00 77.94 95 GLU A N 1
ATOM 779 C CA . GLU A 1 95 ? -18.253 -8.955 19.390 1.00 77.94 95 GLU A CA 1
ATOM 780 C C . GLU A 1 95 ? -17.444 -10.254 19.301 1.00 77.94 95 GLU A C 1
ATOM 782 O O . GLU A 1 95 ? -17.892 -11.255 18.739 1.00 77.94 95 GLU A O 1
ATOM 787 N N . THR A 1 96 ? -16.213 -10.224 19.795 1.00 79.31 96 THR A N 1
ATOM 788 C CA . THR A 1 96 ? -15.322 -11.379 19.819 1.00 79.31 96 THR A CA 1
ATOM 789 C C . THR A 1 96 ? -14.749 -11.529 21.213 1.00 79.31 96 THR A C 1
ATOM 791 O O . THR A 1 96 ? -14.452 -10.553 21.895 1.00 79.31 96 THR A O 1
ATOM 794 N N . THR A 1 97 ? -14.537 -12.765 21.641 1.00 76.12 97 THR A N 1
ATOM 795 C CA . THR A 1 97 ? -13.822 -13.044 22.886 1.00 76.12 97 THR A CA 1
ATOM 796 C C . THR A 1 97 ? -12.347 -13.249 22.559 1.00 76.12 97 THR A C 1
ATOM 798 O O . THR A 1 97 ? -12.009 -13.973 21.622 1.00 76.12 97 THR A O 1
ATOM 801 N N . LEU A 1 98 ? -11.452 -12.596 23.300 1.00 76.75 98 LEU A N 1
ATOM 802 C CA . LEU A 1 98 ? -10.010 -12.793 23.157 1.00 76.75 98 LEU A CA 1
ATOM 803 C C . LEU A 1 98 ? -9.491 -13.617 24.342 1.00 76.75 98 LEU A C 1
ATOM 805 O O . LEU A 1 98 ? -9.821 -13.294 25.485 1.00 76.75 98 LEU A O 1
ATOM 809 N N . PRO A 1 99 ? -8.648 -14.642 24.113 1.00 73.06 99 PRO A N 1
ATOM 810 C CA . PRO A 1 99 ? -8.033 -15.387 25.204 1.00 73.06 99 PRO A CA 1
ATOM 811 C C . PRO A 1 99 ? -7.226 -14.438 26.096 1.00 73.06 99 PRO A C 1
ATOM 813 O O . PRO A 1 99 ? -6.437 -13.635 25.587 1.00 73.06 99 PRO A O 1
ATOM 816 N N . ASN A 1 100 ? -7.403 -14.550 27.414 1.00 73.25 100 ASN A N 1
ATOM 817 C CA . ASN A 1 100 ? -6.705 -13.757 28.434 1.00 73.25 100 ASN A CA 1
ATOM 818 C C . ASN A 1 100 ? -7.015 -12.245 28.427 1.00 73.25 100 ASN A C 1
ATOM 820 O O . ASN A 1 100 ? -6.191 -11.456 28.892 1.00 73.25 100 ASN A O 1
ATOM 824 N N . PHE A 1 101 ? -8.175 -11.823 27.913 1.00 74.38 101 PHE A N 1
ATOM 825 C CA . PHE A 1 101 ? -8.617 -10.428 27.985 1.00 74.38 101 PHE A CA 1
ATOM 826 C C . PHE A 1 101 ? -9.909 -10.297 28.801 1.00 74.38 101 PHE A C 1
ATOM 828 O O . PHE A 1 101 ? -10.935 -10.862 28.441 1.00 74.38 101 PHE A O 1
ATOM 835 N N . ASP A 1 102 ? -9.842 -9.536 29.893 1.00 71.31 102 ASP A N 1
ATOM 836 C CA . ASP A 1 102 ? -10.952 -9.302 30.831 1.00 71.31 102 ASP A CA 1
ATOM 837 C C . ASP A 1 102 ? -11.757 -8.047 30.445 1.00 71.31 102 ASP A C 1
ATOM 839 O O . ASP A 1 102 ? -11.867 -7.076 31.192 1.00 71.31 102 ASP A O 1
ATOM 843 N N . GLY A 1 103 ? -12.218 -8.007 29.198 1.00 75.25 103 GLY A N 1
ATOM 844 C CA . GLY A 1 103 ? -12.952 -6.877 28.640 1.00 75.25 103 GLY A CA 1
ATOM 845 C C . GLY A 1 103 ? -13.667 -7.250 27.347 1.00 75.25 103 GLY A C 1
ATOM 846 O O . GLY A 1 103 ? -13.611 -8.393 26.896 1.00 75.25 103 GLY A O 1
ATOM 847 N N . GLN A 1 104 ? -14.326 -6.275 26.730 1.00 79.88 104 GLN A N 1
ATOM 848 C CA . GLN A 1 104 ? -15.014 -6.486 25.457 1.00 79.88 104 GLN A CA 1
ATOM 849 C C . GLN A 1 104 ? -14.035 -6.322 24.302 1.00 79.88 104 GLN A C 1
ATOM 851 O O . GLN A 1 104 ? -13.227 -5.392 24.297 1.00 79.88 104 GLN A O 1
ATOM 856 N N . ALA A 1 105 ? -14.112 -7.191 23.302 1.00 81.81 105 ALA A N 1
ATOM 857 C CA . ALA A 1 105 ? -13.366 -7.008 22.070 1.00 81.81 105 ALA A CA 1
ATOM 858 C C . ALA A 1 105 ? -14.306 -6.998 20.872 1.00 81.81 105 ALA A C 1
ATOM 860 O O . ALA A 1 105 ? -15.273 -7.750 20.800 1.00 81.81 105 ALA A O 1
ATOM 861 N N . TYR A 1 106 ? -13.991 -6.132 19.922 1.00 80.19 106 TYR A N 1
ATOM 862 C CA . TYR A 1 106 ? -14.759 -5.917 18.715 1.00 80.19 106 TYR A CA 1
ATOM 863 C C . TYR A 1 106 ? -13.872 -6.249 17.528 1.00 80.19 106 TYR A C 1
ATOM 865 O O . TYR A 1 106 ? -12.787 -5.686 17.361 1.00 80.19 106 TYR A O 1
ATOM 873 N N . LEU A 1 107 ? -14.340 -7.189 16.719 1.00 82.62 107 LEU A N 1
ATOM 874 C CA . LEU A 1 107 ? -13.790 -7.508 15.421 1.00 82.62 107 LEU A CA 1
ATOM 875 C C . LEU A 1 107 ? -14.537 -6.686 14.377 1.00 82.62 107 LEU A C 1
ATOM 877 O O . LEU A 1 107 ? -15.752 -6.790 14.245 1.00 82.62 107 LEU A O 1
ATOM 881 N N . ILE A 1 108 ? -13.789 -5.888 13.633 1.00 81.81 108 ILE A N 1
ATOM 882 C CA . ILE A 1 108 ? -14.304 -5.001 12.606 1.00 81.81 108 ILE A CA 1
ATOM 883 C C . ILE A 1 108 ? -13.726 -5.462 11.272 1.00 81.81 108 ILE A C 1
ATOM 885 O O . ILE A 1 108 ? -12.515 -5.405 11.053 1.00 81.81 108 ILE A O 1
ATOM 889 N N . GLU A 1 109 ? -14.593 -5.938 10.385 1.00 83.81 109 GLU A N 1
ATOM 890 C CA . GLU A 1 109 ? -14.218 -6.394 9.048 1.00 83.81 109 GLU A CA 1
ATOM 891 C C . GLU A 1 109 ? -14.752 -5.421 7.997 1.00 83.81 109 GLU A C 1
ATOM 893 O O . GLU A 1 109 ? -15.910 -5.005 8.047 1.00 83.81 109 GLU A O 1
ATOM 898 N N . THR A 1 110 ? -13.906 -5.052 7.034 1.00 82.12 110 THR A N 1
ATOM 899 C CA . THR A 1 110 ? -14.317 -4.218 5.898 1.00 82.12 110 THR A CA 1
ATOM 900 C C . THR A 1 110 ? -13.594 -4.610 4.617 1.00 82.12 110 THR A C 1
ATOM 902 O O . THR A 1 110 ? -12.521 -5.221 4.626 1.00 82.12 110 THR A O 1
ATOM 905 N N . LYS A 1 111 ? -14.218 -4.296 3.483 1.00 84.62 111 LYS A N 1
ATOM 906 C CA . LYS A 1 111 ? -13.672 -4.515 2.144 1.00 84.62 111 LYS A CA 1
ATOM 907 C C . LYS A 1 111 ? -13.390 -3.167 1.505 1.00 84.62 111 LYS A C 1
ATOM 909 O O . LYS A 1 111 ? -14.240 -2.286 1.463 1.00 84.62 111 LYS A O 1
ATOM 914 N N . LEU A 1 112 ? -12.188 -3.036 0.979 1.00 84.88 112 LEU A N 1
ATOM 915 C CA . LEU A 1 112 ? -11.700 -1.871 0.272 1.00 84.88 112 LEU A CA 1
ATOM 916 C C . LEU A 1 112 ? -11.267 -2.280 -1.126 1.00 84.88 112 LEU A C 1
ATOM 918 O O . LEU A 1 112 ? -10.886 -3.424 -1.365 1.00 84.88 112 LEU A O 1
ATOM 922 N N . ARG A 1 113 ? -11.275 -1.316 -2.040 1.00 87.81 113 ARG A N 1
ATOM 923 C CA . ARG A 1 113 ? -10.681 -1.481 -3.360 1.00 87.81 113 ARG A CA 1
ATOM 924 C C . ARG A 1 113 ? -9.499 -0.540 -3.486 1.00 87.81 113 ARG A C 1
ATOM 926 O O . ARG A 1 113 ? -9.605 0.628 -3.127 1.00 87.81 113 ARG A O 1
ATOM 933 N N . ALA A 1 114 ? -8.384 -1.033 -3.993 1.00 89.88 114 ALA A N 1
ATOM 934 C CA . ALA A 1 114 ? -7.209 -0.248 -4.326 1.00 89.88 114 ALA A CA 1
ATOM 935 C C . ALA A 1 114 ? -7.036 -0.207 -5.845 1.00 89.88 114 ALA A C 1
ATOM 937 O O . ALA A 1 114 ? -7.419 -1.137 -6.550 1.00 89.88 114 ALA A O 1
ATOM 938 N N . ARG A 1 115 ? -6.455 0.873 -6.357 1.00 91.44 115 ARG A N 1
ATOM 939 C CA . ARG A 1 115 ? -6.040 1.005 -7.750 1.00 91.44 115 ARG A CA 1
ATOM 940 C C . ARG A 1 115 ? -4.582 1.403 -7.792 1.00 91.44 115 ARG A C 1
ATOM 942 O O . ARG A 1 115 ? -4.166 2.304 -7.073 1.00 91.44 115 ARG A O 1
ATOM 949 N N . CYS A 1 116 ? -3.828 0.760 -8.671 1.00 92.44 116 CYS A N 1
ATOM 950 C CA . CYS A 1 116 ? -2.475 1.135 -9.011 1.00 92.44 116 CYS A CA 1
ATOM 951 C C . CYS A 1 116 ? -2.363 1.454 -10.501 1.00 92.44 116 CYS A C 1
ATOM 953 O O . CYS A 1 116 ? -2.762 0.671 -11.357 1.00 92.44 116 CYS A O 1
ATOM 955 N N . GLU A 1 117 ? -1.784 2.603 -10.814 1.00 92.94 117 GLU A N 1
ATOM 956 C CA . GLU A 1 117 ? -1.448 3.026 -12.164 1.00 92.94 117 GLU A CA 1
ATOM 957 C C . GLU A 1 117 ? 0.064 2.914 -12.360 1.00 92.94 117 GLU A C 1
ATOM 959 O O . GLU A 1 117 ? 0.856 3.585 -11.695 1.00 92.94 117 GLU A O 1
ATOM 964 N N . GLY A 1 118 ? 0.472 2.051 -13.283 1.00 92.50 118 GLY A N 1
ATOM 965 C CA . GLY A 1 118 ? 1.851 1.875 -13.712 1.00 92.50 118 GLY A CA 1
ATOM 966 C C . GLY A 1 118 ? 2.107 2.588 -15.034 1.00 92.50 118 GLY A C 1
ATOM 967 O O . GLY A 1 118 ? 1.370 2.409 -15.999 1.00 92.50 118 GLY A O 1
ATOM 968 N N . THR A 1 119 ? 3.180 3.369 -15.116 1.00 92.50 119 THR A N 1
ATOM 969 C CA . THR A 1 119 ? 3.713 3.886 -16.384 1.00 92.50 119 THR A CA 1
ATOM 970 C C . THR A 1 119 ? 5.080 3.276 -16.629 1.00 92.50 119 THR A C 1
ATOM 972 O O . THR A 1 119 ? 5.933 3.303 -15.740 1.00 92.50 119 THR A O 1
ATOM 975 N N . PHE A 1 120 ? 5.328 2.788 -17.842 1.00 92.69 120 PHE A N 1
ATOM 976 C CA . PHE A 1 120 ? 6.618 2.211 -18.207 1.00 92.69 120 PHE A CA 1
ATOM 977 C C . PHE A 1 120 ? 7.131 2.723 -19.555 1.00 92.69 120 PHE A C 1
ATOM 979 O O . PHE A 1 120 ? 6.375 3.153 -20.430 1.00 92.69 120 PHE A O 1
ATOM 986 N N . ALA A 1 121 ? 8.448 2.664 -19.722 1.00 92.25 121 ALA A N 1
ATOM 987 C CA . ALA A 1 121 ? 9.149 2.926 -20.967 1.00 92.25 121 ALA A CA 1
ATOM 988 C C . ALA A 1 121 ? 10.444 2.110 -21.019 1.00 92.25 121 ALA A C 1
ATOM 990 O O . ALA A 1 121 ? 11.206 2.075 -20.055 1.00 92.25 121 ALA A O 1
ATOM 991 N N . HIS A 1 122 ? 10.720 1.482 -22.155 1.00 92.31 122 HIS A N 1
ATOM 992 C CA . HIS A 1 122 ? 11.974 0.788 -22.399 1.00 92.31 122 HIS A CA 1
ATOM 993 C C . HIS A 1 122 ? 12.918 1.672 -23.214 1.00 92.31 122 HIS A C 1
ATOM 995 O O . HIS A 1 122 ? 12.541 2.196 -24.264 1.00 92.31 122 HIS A O 1
ATOM 1001 N N . TYR A 1 123 ? 14.149 1.828 -22.736 1.00 93.19 123 TYR A N 1
ATOM 1002 C CA . TYR A 1 123 ? 15.191 2.598 -23.399 1.00 93.19 123 TYR A CA 1
ATOM 1003 C C . TYR A 1 123 ? 16.391 1.723 -23.748 1.00 93.19 123 TYR A C 1
ATOM 1005 O O . TYR A 1 123 ? 16.930 1.023 -22.893 1.00 93.19 123 TYR A O 1
ATOM 1013 N N . VAL A 1 124 ? 16.895 1.860 -24.971 1.00 92.19 124 VAL A N 1
ATOM 1014 C CA . VAL A 1 124 ? 18.165 1.267 -25.399 1.00 92.19 124 VAL A CA 1
ATOM 1015 C C . VAL A 1 124 ? 19.144 2.404 -25.678 1.00 92.19 124 VAL A C 1
ATOM 1017 O O . VAL A 1 124 ? 19.080 3.080 -26.701 1.00 92.19 124 VAL A O 1
ATOM 1020 N N . TYR A 1 125 ? 20.029 2.665 -24.713 1.00 89.88 125 TYR A N 1
ATOM 1021 C CA . TYR A 1 125 ? 21.097 3.681 -24.798 1.00 89.88 125 TYR A CA 1
ATOM 1022 C C . TYR A 1 125 ? 20.612 5.079 -25.235 1.00 89.88 125 TYR A C 1
ATOM 1024 O O . TYR A 1 125 ? 21.216 5.733 -26.093 1.00 89.88 125 TYR A O 1
ATOM 1032 N N . GLY A 1 126 ? 19.526 5.546 -24.617 1.00 88.56 126 GLY A N 1
ATOM 1033 C CA . GLY A 1 126 ? 18.909 6.848 -24.871 1.00 88.56 126 GLY A CA 1
ATOM 1034 C C . GLY A 1 126 ? 17.802 6.839 -25.923 1.00 88.56 126 GLY A C 1
ATOM 1035 O O . GLY A 1 126 ? 17.056 7.811 -26.001 1.00 88.56 126 GLY A O 1
ATOM 1036 N N . VAL A 1 127 ? 17.646 5.758 -26.689 1.00 90.81 127 VAL A N 1
ATOM 1037 C CA . VAL A 1 127 ? 16.555 5.615 -27.661 1.00 90.81 127 VAL A CA 1
ATOM 1038 C C . VAL A 1 127 ? 15.348 4.998 -26.968 1.00 90.81 127 VAL A C 1
ATOM 1040 O O . VAL A 1 127 ? 15.461 3.933 -26.362 1.00 90.81 127 VAL A O 1
ATOM 1043 N N . LYS A 1 128 ? 14.199 5.672 -27.039 1.00 92.31 128 LYS A N 1
ATOM 1044 C CA . LYS A 1 128 ? 12.935 5.174 -26.493 1.00 92.31 128 LYS A CA 1
ATOM 1045 C C . LYS A 1 128 ? 12.353 4.138 -27.455 1.00 92.31 128 LYS A C 1
ATOM 1047 O O . LYS A 1 128 ? 12.079 4.468 -28.603 1.00 92.31 128 LYS A O 1
ATOM 1052 N N . GLY A 1 129 ? 12.201 2.907 -26.982 1.00 89.31 129 GLY A N 1
ATOM 1053 C CA . GLY A 1 129 ? 11.495 1.843 -27.687 1.00 89.31 129 GLY A CA 1
ATOM 1054 C C . GLY A 1 129 ? 10.014 1.869 -27.322 1.00 89.31 129 GLY A C 1
ATOM 1055 O O . GLY A 1 129 ? 9.311 2.836 -27.600 1.00 89.31 129 GLY A O 1
ATOM 1056 N N . ILE A 1 130 ? 9.556 0.816 -26.648 1.00 87.81 130 ILE A N 1
ATOM 1057 C CA . ILE A 1 130 ? 8.165 0.671 -26.208 1.00 87.81 130 ILE A CA 1
ATOM 1058 C C . ILE A 1 130 ? 7.858 1.501 -24.958 1.00 87.81 130 ILE A C 1
ATOM 1060 O O . ILE A 1 130 ? 8.710 1.698 -24.090 1.00 87.81 130 ILE A O 1
ATOM 1064 N N . ASN A 1 131 ? 6.617 1.955 -24.833 1.00 90.62 131 ASN A N 1
ATOM 1065 C CA . ASN A 1 131 ? 6.087 2.578 -23.628 1.00 90.62 131 ASN A CA 1
ATOM 1066 C C . ASN A 1 131 ? 4.589 2.319 -23.507 1.00 90.62 131 ASN A C 1
ATOM 1068 O O . ASN A 1 131 ? 3.925 1.995 -24.487 1.00 90.62 131 ASN A O 1
ATOM 1072 N N . GLY A 1 132 ? 4.060 2.512 -22.308 1.00 89.69 132 GLY A N 1
ATOM 1073 C CA . GLY A 1 132 ? 2.639 2.351 -22.074 1.00 89.69 132 GLY A CA 1
ATOM 1074 C C . GLY A 1 132 ? 2.252 2.630 -20.636 1.00 89.69 132 GLY A C 1
ATOM 1075 O O . GLY A 1 132 ? 3.079 3.009 -19.796 1.00 89.69 132 GLY A O 1
ATOM 1076 N N . THR A 1 133 ? 0.966 2.440 -20.388 1.00 89.88 133 THR A N 1
ATOM 1077 C CA . THR A 1 133 ? 0.353 2.534 -19.072 1.00 89.88 133 THR A CA 1
ATOM 1078 C C . THR A 1 133 ? -0.371 1.231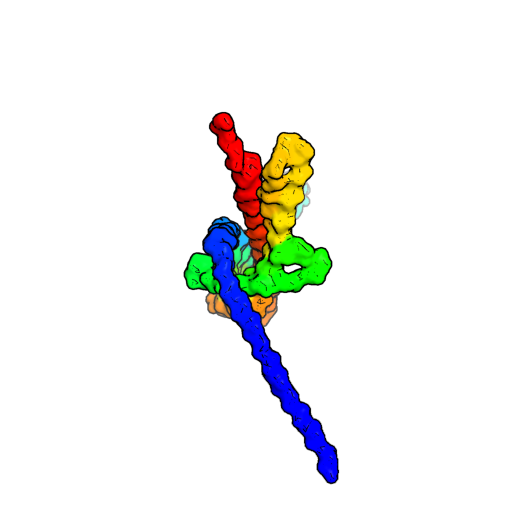 -18.760 1.00 89.88 133 THR A C 1
ATOM 1080 O O . THR A 1 133 ? -0.729 0.445 -19.637 1.00 89.88 133 THR A O 1
ATOM 1083 N N . THR A 1 134 ? -0.518 0.925 -17.485 1.00 89.62 134 THR A N 1
ATOM 1084 C CA . THR A 1 134 ? -1.214 -0.271 -17.018 1.00 89.62 134 THR A CA 1
ATOM 1085 C C . THR A 1 134 ? -1.938 0.090 -15.742 1.00 89.62 134 THR A C 1
ATOM 1087 O O . THR A 1 134 ? -1.409 0.844 -14.930 1.00 89.62 134 THR A O 1
ATOM 1090 N N . ILE A 1 135 ? -3.155 -0.411 -15.588 1.00 90.69 135 ILE A N 1
ATOM 1091 C CA . ILE A 1 135 ? -3.981 -0.145 -14.420 1.00 90.69 135 ILE A CA 1
ATOM 1092 C C . ILE A 1 135 ? -4.232 -1.489 -13.759 1.00 90.69 135 ILE A C 1
ATOM 1094 O O . ILE A 1 135 ? -4.695 -2.413 -14.413 1.00 90.69 135 ILE A O 1
ATOM 1098 N N . ALA A 1 136 ? -3.925 -1.606 -12.480 1.00 90.31 136 ALA A N 1
ATOM 1099 C CA . ALA A 1 136 ? -4.289 -2.752 -11.672 1.00 90.31 136 ALA A CA 1
ATOM 1100 C C . ALA A 1 136 ? -5.315 -2.307 -10.634 1.00 90.31 136 ALA A C 1
ATOM 1102 O O . ALA A 1 136 ? -5.136 -1.272 -9.996 1.00 90.31 136 ALA A O 1
ATOM 1103 N N . ASP A 1 137 ? -6.385 -3.066 -10.459 1.00 90.62 137 ASP A N 1
ATOM 1104 C CA . ASP A 1 137 ? -7.296 -2.909 -9.335 1.00 90.62 137 ASP A CA 1
ATOM 1105 C C . ASP A 1 137 ? -7.113 -4.098 -8.396 1.00 90.62 137 ASP A C 1
ATOM 1107 O O . ASP A 1 137 ? -6.853 -5.210 -8.844 1.00 90.62 137 ASP A O 1
ATOM 1111 N N . ALA A 1 138 ? -7.249 -3.877 -7.096 1.00 88.81 138 ALA A N 1
ATOM 1112 C CA . ALA A 1 138 ? -7.115 -4.930 -6.109 1.00 88.81 138 ALA A CA 1
ATOM 1113 C C . ALA A 1 138 ? -8.189 -4.835 -5.033 1.00 88.81 138 ALA A C 1
ATOM 1115 O O . ALA A 1 138 ? -8.543 -3.736 -4.603 1.00 88.81 138 ALA A O 1
ATOM 1116 N N . ASP A 1 139 ? -8.667 -5.986 -4.575 1.00 88.12 139 ASP A N 1
ATOM 1117 C CA . ASP A 1 139 ? -9.562 -6.074 -3.428 1.00 88.12 139 ASP A CA 1
ATOM 1118 C C . ASP A 1 139 ? -8.741 -6.299 -2.156 1.00 88.12 139 ASP A C 1
ATOM 1120 O O . ASP A 1 139 ? -7.949 -7.241 -2.049 1.00 88.12 139 ASP A O 1
ATOM 1124 N N . VAL A 1 140 ? -8.948 -5.431 -1.172 1.00 85.00 140 VAL A N 1
ATOM 1125 C CA . VAL A 1 140 ? -8.257 -5.433 0.115 1.00 85.00 140 VAL A CA 1
ATOM 1126 C C . VAL A 1 140 ? -9.279 -5.720 1.207 1.00 85.00 140 VAL A C 1
ATOM 1128 O O . VAL A 1 140 ? -10.280 -5.021 1.341 1.00 85.00 140 VAL A O 1
ATOM 1131 N N . ARG A 1 141 ? -9.045 -6.762 2.001 1.00 86.00 141 ARG A N 1
ATOM 1132 C CA . ARG A 1 141 ? -9.819 -7.044 3.212 1.00 86.00 141 ARG A CA 1
ATOM 1133 C C . ARG A 1 141 ? -9.091 -6.469 4.406 1.00 86.00 141 ARG A C 1
ATOM 1135 O O . ARG A 1 141 ? -7.914 -6.747 4.595 1.00 86.00 141 ARG A O 1
ATOM 1142 N N . VAL A 1 142 ? -9.801 -5.710 5.218 1.00 82.94 142 VAL A N 1
ATOM 1143 C CA . VAL A 1 142 ? -9.275 -5.146 6.454 1.00 82.94 142 VAL A CA 1
ATOM 1144 C C . VAL A 1 142 ? -9.941 -5.845 7.618 1.00 82.94 142 VAL A C 1
ATOM 1146 O O . VAL A 1 142 ? -11.160 -6.020 7.632 1.00 82.94 142 VAL A O 1
ATOM 1149 N N . ARG A 1 143 ? -9.121 -6.227 8.586 1.00 85.56 143 ARG A N 1
ATOM 1150 C CA . ARG A 1 143 ? -9.516 -6.827 9.844 1.00 85.56 143 ARG A CA 1
ATOM 1151 C C . ARG A 1 143 ? -8.926 -5.995 10.973 1.00 85.56 143 ARG A C 1
ATOM 1153 O O . ARG A 1 143 ? -7.715 -5.898 11.114 1.00 85.56 143 ARG A O 1
ATOM 1160 N N . LEU A 1 144 ? -9.784 -5.395 11.778 1.00 82.31 144 LEU A N 1
ATOM 1161 C CA . LEU A 1 144 ? -9.406 -4.540 12.892 1.00 82.31 144 LEU A CA 1
ATOM 1162 C C . LEU A 1 144 ? -9.942 -5.153 14.186 1.00 82.31 144 LEU A C 1
ATOM 1164 O O . LEU A 1 144 ? -11.108 -5.528 14.259 1.00 82.31 144 LEU A O 1
ATOM 1168 N N . VAL A 1 145 ? -9.093 -5.259 15.205 1.00 83.81 145 VAL A N 1
ATOM 1169 C CA . VAL A 1 145 ? -9.472 -5.748 16.533 1.00 83.81 145 VAL A CA 1
ATOM 1170 C C . VAL A 1 145 ? -9.284 -4.624 17.541 1.00 83.81 145 VAL A C 1
ATOM 1172 O O . VAL A 1 145 ? -8.156 -4.227 17.846 1.00 83.81 145 VAL A O 1
ATOM 1175 N N . VAL A 1 146 ? -10.399 -4.127 18.071 1.00 80.50 146 VAL A N 1
ATOM 1176 C CA . VAL A 1 146 ? -10.435 -3.093 19.111 1.00 80.50 146 VAL A CA 1
ATOM 1177 C C . VAL A 1 146 ? -10.831 -3.737 20.429 1.00 80.50 146 VAL A C 1
ATOM 1179 O O . VAL A 1 146 ? -11.790 -4.501 20.491 1.00 80.50 146 VAL A O 1
ATOM 1182 N N . THR A 1 147 ? -10.105 -3.427 21.493 1.00 81.12 147 THR A N 1
ATOM 1183 C CA . THR A 1 147 ? -10.371 -3.935 22.838 1.00 81.12 147 THR A CA 1
ATOM 1184 C C . THR A 1 147 ? -10.785 -2.802 23.764 1.00 81.12 147 THR A C 1
ATOM 1186 O O . THR A 1 147 ? -10.116 -1.776 23.810 1.00 81.12 147 THR A O 1
ATOM 1189 N N . LEU A 1 148 ? -11.870 -2.991 24.513 1.00 75.44 148 LEU A N 1
ATOM 1190 C CA . LEU A 1 148 ? -12.395 -2.065 25.511 1.00 75.44 148 LEU A CA 1
ATOM 1191 C C . LEU A 1 148 ? -12.273 -2.692 26.901 1.00 75.44 148 LEU A C 1
ATOM 1193 O O . LEU A 1 148 ? -12.891 -3.720 27.185 1.00 75.44 148 LEU A O 1
ATOM 1197 N N . LYS A 1 149 ? -11.506 -2.055 27.787 1.00 76.06 149 LYS A N 1
ATOM 1198 C CA . LYS A 1 149 ? -11.374 -2.459 29.187 1.00 76.06 149 LYS A CA 1
ATOM 1199 C C . LYS A 1 149 ? -11.928 -1.379 30.122 1.00 76.06 149 LYS A C 1
ATOM 1201 O O . LYS A 1 149 ? -11.287 -0.336 30.295 1.00 76.06 149 LYS A O 1
ATOM 1206 N N . PRO A 1 150 ? -13.084 -1.600 30.770 1.00 65.81 150 PRO A N 1
ATOM 1207 C CA . PRO A 1 150 ? -13.542 -0.707 31.823 1.00 65.81 150 PRO A CA 1
ATOM 1208 C C . PRO A 1 150 ? -12.618 -0.849 33.039 1.00 65.81 150 PRO A C 1
ATOM 1210 O O . PRO A 1 150 ? -12.364 -1.943 33.532 1.00 65.81 150 PRO A O 1
ATOM 1213 N N . THR A 1 151 ? -12.075 0.265 33.516 1.00 66.12 151 THR A N 1
ATOM 1214 C CA . THR A 1 151 ? -11.230 0.336 34.710 1.00 66.12 151 THR A CA 1
ATOM 1215 C C . THR A 1 151 ? -11.885 1.278 35.711 1.00 66.12 151 THR A C 1
ATOM 1217 O O . THR A 1 151 ? -12.008 2.477 35.456 1.00 66.12 151 THR A O 1
ATOM 1220 N N . ALA A 1 152 ? -12.307 0.744 36.856 1.00 59.69 152 ALA A N 1
ATOM 1221 C CA . ALA A 1 152 ? -12.798 1.539 37.975 1.00 59.69 152 ALA A CA 1
ATOM 1222 C C . ALA A 1 152 ? -11.626 1.858 38.910 1.00 59.69 152 ALA A C 1
ATOM 1224 O O . ALA A 1 152 ? -10.971 0.952 39.425 1.00 59.69 152 ALA A O 1
ATOM 1225 N N . GLN A 1 153 ? -11.341 3.142 39.109 1.00 60.81 153 GLN A N 1
ATOM 1226 C CA . GLN A 1 153 ? -10.365 3.598 40.092 1.00 60.81 153 GLN A CA 1
ATOM 1227 C C . GLN A 1 153 ? -11.106 4.059 41.343 1.00 60.81 153 GLN A C 1
ATOM 1229 O O . GLN A 1 153 ? -11.887 5.013 41.314 1.00 60.81 153 GLN A O 1
ATOM 1234 N N . PHE A 1 154 ? -10.845 3.362 42.445 1.00 52.66 154 PHE A N 1
ATOM 1235 C CA . PHE A 1 154 ? -11.307 3.749 43.769 1.00 52.66 154 PHE A CA 1
ATOM 1236 C C . PHE A 1 154 ? -10.234 4.625 44.413 1.00 52.66 154 PHE A C 1
ATOM 1238 O O . PHE A 1 154 ? -9.089 4.199 44.559 1.00 52.66 154 PHE A O 1
ATOM 1245 N N . SER A 1 155 ? -10.598 5.852 44.778 1.00 62.19 155 SER A N 1
ATOM 1246 C CA . SER A 1 155 ? -9.754 6.723 45.594 1.00 62.19 155 SER A CA 1
ATOM 1247 C C . SER A 1 155 ? -10.353 6.817 46.988 1.00 62.19 155 SER A C 1
ATOM 1249 O O . SER A 1 155 ? -11.562 6.948 47.131 1.00 62.19 155 SER A O 1
ATOM 1251 N N . ILE A 1 156 ? -9.513 6.793 48.022 1.00 58.28 156 ILE A N 1
ATOM 1252 C CA . ILE A 1 156 ? -9.949 6.979 49.417 1.00 58.28 156 ILE A CA 1
ATOM 1253 C C . ILE A 1 156 ? -10.544 8.386 49.622 1.00 58.28 156 ILE A C 1
ATOM 1255 O O . ILE A 1 156 ? -11.339 8.602 50.530 1.00 58.28 156 ILE A O 1
ATOM 1259 N N . THR A 1 157 ? -10.169 9.342 48.770 1.00 71.69 157 THR A N 1
ATOM 1260 C CA . THR A 1 157 ? -10.558 10.753 48.878 1.00 71.69 157 THR A CA 1
ATOM 1261 C C . THR A 1 157 ? -11.906 11.075 48.224 1.00 71.69 157 THR A C 1
ATOM 1263 O O . THR A 1 157 ? -12.517 12.069 48.598 1.00 71.69 157 THR A O 1
ATOM 1266 N N . ASP A 1 158 ? -12.387 10.247 47.289 1.00 62.94 158 ASP A N 1
ATOM 1267 C CA . ASP A 1 158 ? -13.655 10.452 46.576 1.00 62.94 158 ASP A CA 1
ATOM 1268 C C . ASP A 1 158 ? -14.577 9.237 46.800 1.00 62.94 158 ASP A C 1
ATOM 1270 O O . ASP A 1 158 ? -14.244 8.138 46.355 1.00 62.94 158 ASP A O 1
ATOM 1274 N N . PRO A 1 159 ? -15.757 9.394 47.432 1.00 63.12 159 PRO A N 1
ATOM 1275 C CA . PRO A 1 159 ? -16.670 8.280 47.712 1.00 63.12 159 PRO A CA 1
ATOM 1276 C C . PRO A 1 159 ? -17.354 7.706 46.457 1.00 63.12 159 PRO A C 1
ATOM 1278 O O . PRO A 1 159 ? -18.045 6.692 46.547 1.00 63.12 159 PRO A O 1
ATOM 1281 N N . ILE A 1 160 ? -17.173 8.335 45.290 1.00 66.06 160 ILE A N 1
ATOM 1282 C CA . ILE A 1 160 ? -17.719 7.879 44.008 1.00 66.06 160 ILE A CA 1
ATOM 1283 C C . ILE A 1 160 ? -16.578 7.277 43.172 1.00 66.06 160 ILE A C 1
ATOM 1285 O O . ILE A 1 160 ? -15.605 7.981 42.885 1.00 66.06 160 ILE A O 1
ATOM 1289 N N . PRO A 1 161 ? -16.676 6.001 42.746 1.00 63.19 161 PRO A N 1
ATOM 1290 C CA . PRO A 1 161 ? -15.665 5.390 41.894 1.00 63.19 161 PRO A CA 1
ATOM 1291 C C . PRO A 1 161 ? -15.565 6.122 40.557 1.00 63.19 161 PRO A C 1
ATOM 1293 O O . PRO A 1 161 ? -16.562 6.348 39.869 1.00 63.19 161 PRO A O 1
ATOM 1296 N N . LYS A 1 162 ? -14.337 6.459 40.164 1.00 64.00 162 LYS A N 1
ATOM 1297 C CA . LYS A 1 162 ? -14.057 7.029 38.847 1.00 64.00 162 LYS A CA 1
ATOM 1298 C C . LYS A 1 162 ? -13.990 5.887 37.842 1.00 64.00 162 LYS A C 1
ATOM 1300 O O . LYS A 1 162 ? -13.063 5.077 37.868 1.00 64.00 162 LYS A O 1
ATOM 1305 N N . PHE A 1 163 ? -14.982 5.813 36.963 1.00 59.03 163 PHE A N 1
ATOM 1306 C CA . PHE A 1 163 ? -14.978 4.881 35.843 1.00 59.03 163 PHE A CA 1
ATOM 1307 C C . PHE A 1 163 ? -14.176 5.485 34.690 1.00 59.03 163 PHE A C 1
ATOM 1309 O O . PHE A 1 163 ? -14.471 6.579 34.218 1.00 59.03 163 PHE A O 1
ATOM 1316 N N . SER A 1 164 ? -13.152 4.766 34.243 1.00 63.31 164 SER A N 1
ATOM 1317 C CA . SER A 1 164 ? -12.384 5.079 33.038 1.00 63.31 164 SER A CA 1
ATOM 1318 C C . SER A 1 164 ? -12.531 3.933 32.047 1.00 63.31 164 SER A C 1
ATOM 1320 O O . SER A 1 164 ? -12.398 2.768 32.417 1.00 63.31 164 SER A O 1
ATOM 1322 N N . LEU A 1 165 ? -12.840 4.241 30.793 1.00 64.56 165 LEU A N 1
ATOM 1323 C CA . LEU A 1 165 ? -12.871 3.251 29.723 1.00 64.56 165 LEU A CA 1
ATOM 1324 C C . LEU A 1 165 ? -11.530 3.297 28.991 1.00 64.56 165 LEU A C 1
ATOM 1326 O O . LEU A 1 165 ? -11.233 4.295 28.348 1.00 64.56 165 LEU A O 1
ATOM 1330 N N . ASN A 1 166 ? -10.731 2.236 29.081 1.00 72.00 166 ASN A N 1
ATOM 1331 C CA . ASN A 1 166 ? -9.475 2.128 28.342 1.00 72.00 166 ASN A CA 1
ATOM 1332 C C . ASN A 1 166 ? -9.731 1.327 27.059 1.00 72.00 166 ASN A C 1
ATOM 1334 O O . ASN A 1 166 ? -9.822 0.100 27.091 1.00 72.00 166 ASN A O 1
ATOM 1338 N N . ALA A 1 167 ? -9.911 2.028 25.943 1.00 75.44 167 ALA A N 1
ATOM 1339 C CA . ALA A 1 167 ? -9.953 1.457 24.601 1.00 75.44 167 ALA A CA 1
ATOM 1340 C C . ALA A 1 167 ? -8.550 1.423 23.980 1.00 75.44 167 ALA A C 1
ATOM 1342 O O . ALA A 1 167 ? -7.839 2.427 23.989 1.00 75.44 167 ALA A O 1
ATOM 1343 N N . GLU A 1 168 ? -8.183 0.289 23.395 1.00 80.56 168 GLU A N 1
ATOM 1344 C CA . GLU A 1 168 ? -6.894 0.075 22.737 1.00 80.56 168 GLU A CA 1
ATOM 1345 C C . GLU A 1 168 ? -7.091 -0.638 21.396 1.00 80.56 168 GLU A C 1
ATOM 1347 O O . GLU A 1 168 ? -7.913 -1.553 21.268 1.00 80.56 168 GLU A O 1
ATOM 1352 N N . VAL A 1 169 ? -6.318 -0.231 20.386 1.00 80.38 169 VAL A N 1
ATOM 1353 C CA . VAL A 1 169 ? -6.253 -0.926 19.097 1.00 80.38 169 VAL A CA 1
ATOM 1354 C C . VAL A 1 169 ? -5.226 -2.048 19.189 1.00 80.38 169 VAL A C 1
ATOM 1356 O O . VAL A 1 169 ? -4.020 -1.820 19.048 1.00 80.38 169 VAL A O 1
ATOM 1359 N N . ARG A 1 170 ? -5.698 -3.279 19.399 1.00 81.31 170 ARG A N 1
ATOM 1360 C CA . ARG A 1 170 ? -4.814 -4.436 19.571 1.00 81.31 170 ARG A CA 1
ATOM 1361 C C . ARG A 1 170 ? -4.160 -4.840 18.256 1.00 81.31 170 ARG A C 1
ATOM 1363 O O . ARG A 1 170 ? -2.941 -5.002 18.197 1.00 81.31 170 ARG A O 1
ATOM 1370 N N . ASP A 1 171 ? -4.974 -5.002 17.218 1.00 79.06 171 ASP A N 1
ATOM 1371 C CA . ASP A 1 171 ? -4.524 -5.552 15.945 1.00 79.06 171 ASP A CA 1
ATOM 1372 C C . ASP A 1 171 ? -5.193 -4.864 14.759 1.00 79.06 171 ASP A C 1
ATOM 1374 O O . ASP A 1 171 ? -6.373 -4.513 14.810 1.00 79.06 171 ASP A O 1
ATOM 1378 N N . VAL A 1 172 ? -4.420 -4.667 13.699 1.00 81.38 172 VAL A N 1
ATOM 1379 C CA . VAL A 1 172 ? -4.879 -4.099 12.436 1.00 81.38 172 VAL A CA 1
ATOM 1380 C C . VAL A 1 172 ? -4.202 -4.900 11.342 1.00 81.38 172 VAL A C 1
ATOM 1382 O O . VAL A 1 172 ? -2.990 -4.832 11.206 1.00 81.38 172 VAL A O 1
ATOM 1385 N N . ASP A 1 173 ? -4.977 -5.646 10.573 1.00 83.06 173 ASP A N 1
ATOM 1386 C CA . ASP A 1 173 ? -4.472 -6.528 9.530 1.00 83.06 173 ASP A CA 1
ATOM 1387 C C . ASP A 1 173 ? -5.163 -6.198 8.210 1.00 83.06 173 ASP A C 1
ATOM 1389 O O . ASP A 1 173 ? -6.389 -6.098 8.115 1.00 83.06 173 ASP A O 1
ATOM 1393 N N . PHE A 1 174 ? -4.361 -6.003 7.175 1.00 83.00 174 PHE A N 1
ATOM 1394 C CA . PHE A 1 174 ? -4.817 -5.699 5.831 1.00 83.00 174 PHE A CA 1
ATOM 1395 C C . PHE A 1 174 ? -4.337 -6.815 4.908 1.00 83.00 174 PHE A C 1
ATOM 1397 O O . PHE A 1 174 ? -3.145 -6.976 4.657 1.00 83.00 174 PHE A O 1
ATOM 1404 N N . LYS A 1 175 ? -5.280 -7.571 4.349 1.00 85.25 175 LYS A N 1
ATOM 1405 C CA . LYS A 1 175 ? -4.996 -8.665 3.423 1.00 85.25 175 LYS A CA 1
ATOM 1406 C C . LYS A 1 175 ? -5.386 -8.297 2.008 1.00 85.25 175 LYS A C 1
ATOM 1408 O O . LYS A 1 175 ? -6.545 -8.002 1.717 1.00 85.25 175 LYS A O 1
ATOM 1413 N N . LEU A 1 176 ? -4.416 -8.395 1.114 1.00 85.62 176 LEU A N 1
ATOM 1414 C CA . LEU A 1 176 ? -4.649 -8.390 -0.318 1.00 85.62 176 LEU A CA 1
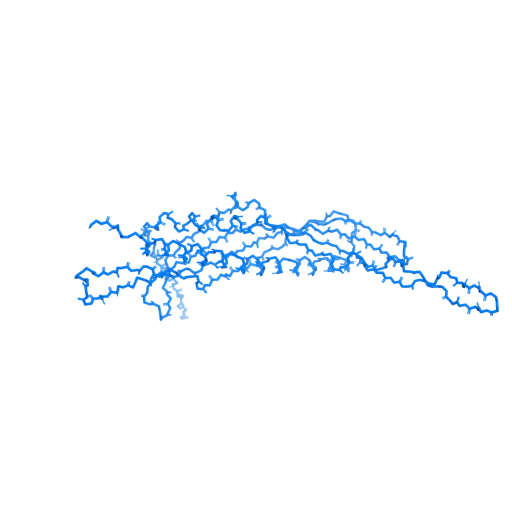ATOM 1415 C C . LEU A 1 176 ? -5.328 -9.709 -0.716 1.00 85.62 176 LEU A C 1
ATOM 1417 O O . LEU A 1 176 ? -4.830 -10.778 -0.366 1.00 85.62 176 LEU A O 1
ATOM 1421 N N . LYS A 1 177 ? -6.469 -9.642 -1.407 1.00 84.62 177 LYS A N 1
ATOM 1422 C CA . LYS A 1 177 ? -7.213 -10.839 -1.820 1.00 84.62 177 LYS A CA 1
ATOM 1423 C C . LYS A 1 177 ? -6.971 -11.178 -3.283 1.00 84.62 177 LYS A C 1
ATOM 1425 O O . LYS A 1 177 ? -6.467 -12.252 -3.576 1.00 84.62 177 LYS A O 1
ATOM 1430 N N . ASP A 1 178 ? -7.328 -10.256 -4.168 1.00 81.31 178 ASP A N 1
ATOM 1431 C CA . ASP A 1 178 ? -7.276 -10.449 -5.614 1.00 81.31 178 ASP A CA 1
ATOM 1432 C C . ASP A 1 178 ? -6.670 -9.199 -6.260 1.00 81.31 178 ASP A C 1
ATOM 1434 O O . ASP A 1 178 ? -6.990 -8.082 -5.845 1.00 81.31 178 ASP A O 1
ATOM 1438 N N . ILE A 1 179 ? -5.807 -9.382 -7.264 1.00 83.25 179 ILE A N 1
ATOM 1439 C CA . ILE A 1 179 ? -5.311 -8.309 -8.133 1.00 83.25 179 ILE A CA 1
ATOM 1440 C C . ILE A 1 179 ? -5.797 -8.595 -9.555 1.00 83.25 179 ILE A C 1
ATOM 1442 O O . ILE A 1 179 ? -5.458 -9.622 -10.138 1.00 83.25 179 ILE A O 1
ATOM 1446 N N . ASP A 1 180 ? -6.542 -7.655 -10.125 1.00 83.88 180 ASP A N 1
ATOM 1447 C CA . ASP A 1 180 ? -6.949 -7.649 -11.525 1.00 83.88 180 ASP A CA 1
ATOM 1448 C C . ASP A 1 180 ? -6.133 -6.604 -12.294 1.00 83.88 180 ASP A C 1
ATOM 1450 O O . ASP A 1 180 ? -6.240 -5.397 -12.058 1.00 83.88 180 ASP A O 1
ATOM 1454 N N . VAL A 1 181 ? -5.288 -7.067 -13.217 1.00 81.94 181 VAL A N 1
ATOM 1455 C CA . VAL A 1 181 ? -4.422 -6.201 -14.022 1.00 81.94 181 VAL A CA 1
ATOM 1456 C C . VAL A 1 181 ? -5.057 -5.954 -15.385 1.00 81.94 181 VAL A C 1
ATOM 1458 O O . VAL A 1 181 ? -5.056 -6.804 -16.275 1.00 81.94 181 VAL A O 1
ATOM 1461 N N . ARG A 1 182 ? -5.517 -4.722 -15.590 1.00 81.44 182 ARG A N 1
ATOM 1462 C CA . ARG A 1 182 ? -6.061 -4.227 -16.853 1.00 81.44 182 ARG A CA 1
ATOM 1463 C C . ARG A 1 182 ? -4.969 -3.546 -17.675 1.00 81.44 182 ARG A C 1
ATOM 1465 O O . ARG A 1 182 ? -4.433 -2.481 -17.354 1.00 81.44 182 ARG A O 1
ATOM 1472 N N . LYS A 1 183 ? -4.623 -4.198 -18.778 1.00 72.44 183 LYS A N 1
ATOM 1473 C CA . LYS A 1 183 ? -3.543 -3.793 -19.679 1.00 72.44 183 LYS A CA 1
ATOM 1474 C C . LYS A 1 183 ? -4.008 -2.739 -20.685 1.00 72.44 183 LYS A C 1
ATOM 1476 O O . LYS A 1 183 ? -5.026 -2.924 -21.344 1.00 72.44 183 LYS A O 1
ATOM 1481 N N . VAL A 1 184 ? -3.197 -1.696 -20.888 1.00 64.69 184 VAL A N 1
ATOM 1482 C CA . VAL A 1 184 ? -3.364 -0.727 -21.985 1.00 64.69 184 VAL A CA 1
ATOM 1483 C C . VAL A 1 184 ? -2.099 -0.740 -22.858 1.00 64.69 184 VAL A C 1
ATOM 1485 O O . VAL A 1 184 ? -1.158 0.017 -22.634 1.00 64.69 184 VAL A O 1
ATOM 1488 N N . GLY A 1 185 ? -2.044 -1.654 -23.837 1.00 63.28 185 GLY A N 1
ATOM 1489 C CA . GLY A 1 185 ? -0.957 -1.737 -24.829 1.00 63.28 185 GLY A CA 1
ATOM 1490 C C . GLY A 1 185 ? -0.472 -3.155 -25.160 1.00 63.28 185 GLY A C 1
ATOM 1491 O O . GLY A 1 185 ? -0.964 -4.148 -24.622 1.00 63.28 185 GLY A O 1
ATOM 1492 N N . VAL A 1 186 ? 0.524 -3.254 -26.048 1.00 66.56 186 VAL A N 1
ATOM 1493 C CA . VAL A 1 186 ? 1.161 -4.519 -26.460 1.00 66.56 186 VAL A CA 1
ATOM 1494 C C . VAL A 1 186 ? 2.432 -4.728 -25.631 1.00 66.56 186 VAL A C 1
ATOM 1496 O O . VAL A 1 186 ? 3.460 -4.100 -25.863 1.00 66.56 186 VAL A O 1
ATOM 1499 N N . LEU A 1 187 ? 2.338 -5.582 -24.617 1.00 72.31 187 LEU A N 1
ATOM 1500 C CA . LEU A 1 187 ? 3.466 -6.081 -23.826 1.00 72.31 187 LEU A CA 1
ATOM 1501 C C . LEU A 1 187 ? 3.491 -7.603 -23.888 1.00 72.31 187 LEU A C 1
ATOM 1503 O O . LEU A 1 187 ? 2.447 -8.216 -23.666 1.00 72.31 187 LEU A O 1
ATOM 1507 N N . ASP A 1 188 ? 4.664 -8.181 -24.112 1.00 70.69 188 ASP A N 1
ATOM 1508 C CA . ASP A 1 188 ? 4.860 -9.630 -24.108 1.00 70.69 188 ASP A CA 1
ATOM 1509 C C . ASP A 1 188 ? 5.493 -10.130 -22.806 1.00 70.69 188 ASP A C 1
ATOM 1511 O O . ASP A 1 188 ? 6.320 -9.445 -22.192 1.00 70.69 188 ASP A O 1
ATOM 1515 N N . GLY A 1 189 ? 5.096 -11.354 -22.436 1.00 76.56 189 GLY A N 1
ATOM 1516 C CA . GLY A 1 189 ? 5.604 -12.226 -21.365 1.00 76.56 189 GLY A CA 1
ATOM 1517 C C . GLY A 1 189 ? 6.419 -11.547 -20.266 1.00 76.56 189 GLY A C 1
ATOM 1518 O O . GLY A 1 189 ? 5.875 -11.107 -19.258 1.00 76.56 189 GLY A O 1
ATOM 1519 N N . LYS A 1 190 ? 7.734 -11.422 -20.477 1.00 80.75 190 LYS A N 1
ATOM 1520 C CA . LYS A 1 190 ? 8.691 -10.936 -19.466 1.00 80.75 190 LYS A CA 1
ATOM 1521 C C . LYS A 1 190 ? 8.375 -9.543 -18.918 1.00 80.75 190 LYS A C 1
ATOM 1523 O O . LYS A 1 190 ? 8.654 -9.264 -17.758 1.00 80.75 190 LYS A O 1
ATOM 1528 N N . PHE A 1 191 ? 7.816 -8.643 -19.728 1.00 81.81 191 PHE A N 1
ATOM 1529 C CA . PHE A 1 191 ? 7.434 -7.317 -19.232 1.00 81.81 191 PHE A CA 1
ATOM 1530 C C . PHE A 1 191 ? 6.178 -7.370 -18.365 1.00 81.81 191 PHE A C 1
ATOM 1532 O O . PHE A 1 191 ? 6.032 -6.543 -17.469 1.00 81.81 191 PHE A O 1
ATOM 1539 N N . VAL A 1 192 ? 5.286 -8.329 -18.625 1.00 82.50 192 VAL A N 1
ATOM 1540 C CA . VAL A 1 192 ? 4.065 -8.529 -17.841 1.00 82.50 192 VAL A CA 1
ATOM 1541 C C . VAL A 1 192 ? 4.416 -9.054 -16.455 1.00 82.50 192 VAL A C 1
ATOM 1543 O O . VAL A 1 192 ? 3.951 -8.476 -15.482 1.00 82.50 192 VAL A O 1
ATOM 1546 N N . GLU A 1 193 ? 5.295 -10.055 -16.361 1.00 84.38 193 GLU A N 1
ATOM 1547 C CA . GLU A 1 193 ? 5.802 -10.583 -15.082 1.00 84.38 193 GLU A CA 1
ATOM 1548 C C . GLU A 1 193 ? 6.446 -9.470 -14.246 1.00 84.38 193 GLU A C 1
ATOM 1550 O O . GLU A 1 193 ? 6.024 -9.186 -13.131 1.00 84.38 193 GLU A O 1
ATOM 1555 N N . VAL A 1 194 ? 7.381 -8.728 -14.848 1.00 85.94 194 VAL A N 1
ATOM 1556 C CA . VAL A 1 194 ? 8.089 -7.627 -14.182 1.00 85.94 194 VAL A CA 1
ATOM 1557 C C . VAL A 1 194 ? 7.136 -6.517 -13.722 1.00 85.94 194 VAL A C 1
ATOM 1559 O O . VAL A 1 194 ? 7.388 -5.875 -12.698 1.00 85.94 194 VAL A O 1
ATOM 1562 N N . LEU A 1 195 ? 6.067 -6.235 -14.474 1.00 85.94 195 LEU A N 1
ATOM 1563 C CA . LEU A 1 195 ? 5.046 -5.280 -14.046 1.00 85.94 195 LEU A CA 1
ATOM 1564 C C . LEU A 1 195 ? 4.164 -5.846 -12.934 1.00 85.94 195 LEU A C 1
ATOM 1566 O O . LEU A 1 195 ? 3.881 -5.096 -12.006 1.00 85.94 195 LEU A O 1
ATOM 1570 N N . GLY A 1 196 ? 3.771 -7.118 -13.020 1.00 85.38 196 GLY A N 1
ATOM 1571 C CA . GLY A 1 196 ? 2.983 -7.826 -12.012 1.00 85.38 196 GLY A CA 1
ATOM 1572 C C . GLY A 1 196 ? 3.677 -7.836 -10.655 1.00 85.38 196 GLY A C 1
ATOM 1573 O O . GLY A 1 196 ? 3.103 -7.349 -9.685 1.00 85.38 196 GLY A O 1
ATOM 1574 N N . ASP A 1 197 ? 4.947 -8.243 -10.621 1.00 87.69 197 ASP A N 1
ATOM 1575 C CA . ASP A 1 197 ? 5.773 -8.216 -9.408 1.00 87.69 197 ASP A CA 1
ATOM 1576 C C . ASP A 1 197 ? 5.862 -6.798 -8.826 1.00 87.69 197 ASP A C 1
ATOM 1578 O O . ASP A 1 197 ? 5.755 -6.585 -7.621 1.00 87.69 197 ASP A O 1
ATOM 1582 N N . GLY A 1 198 ? 6.016 -5.795 -9.699 1.00 85.81 198 GLY A N 1
ATOM 1583 C CA . GLY A 1 198 ? 6.054 -4.395 -9.281 1.00 85.81 198 GLY A CA 1
ATOM 1584 C C . GLY A 1 198 ? 4.716 -3.891 -8.734 1.00 85.81 198 GLY A C 1
ATOM 1585 O O . GLY A 1 198 ? 4.714 -3.107 -7.790 1.00 85.81 198 GLY A O 1
ATOM 1586 N N . PHE A 1 199 ? 3.583 -4.338 -9.283 1.00 87.56 199 PHE A N 1
ATOM 1587 C CA . PHE A 1 199 ? 2.263 -4.018 -8.737 1.00 87.56 199 PHE A CA 1
ATOM 1588 C C . PHE A 1 199 ? 2.054 -4.661 -7.373 1.00 87.56 199 PHE A C 1
ATOM 1590 O O . PHE A 1 199 ? 1.574 -3.985 -6.467 1.00 87.56 199 PHE A O 1
ATOM 1597 N N . GLN A 1 200 ? 2.446 -5.926 -7.212 1.00 88.00 200 GLN A N 1
ATOM 1598 C CA . GLN A 1 200 ? 2.366 -6.615 -5.930 1.00 88.00 200 GLN A CA 1
ATOM 1599 C C . GLN A 1 200 ? 3.199 -5.892 -4.864 1.00 88.00 200 GLN A C 1
ATOM 1601 O O . GLN A 1 200 ? 2.654 -5.531 -3.825 1.00 88.00 200 GLN A O 1
ATOM 1606 N N . GLU A 1 201 ? 4.468 -5.581 -5.153 1.00 90.06 201 GLU A N 1
ATOM 1607 C CA . GLU A 1 201 ? 5.341 -4.825 -4.241 1.00 90.06 201 GLU A CA 1
ATOM 1608 C C . GLU A 1 201 ? 4.702 -3.480 -3.852 1.00 90.06 201 GLU A C 1
ATOM 1610 O O . GLU A 1 201 ? 4.686 -3.093 -2.686 1.00 90.06 201 GLU A O 1
ATOM 1615 N N . VAL A 1 202 ? 4.127 -2.763 -4.820 1.00 89.44 202 VAL A N 1
ATOM 1616 C CA . VAL A 1 202 ? 3.481 -1.468 -4.578 1.00 89.44 202 VAL A CA 1
ATOM 1617 C C . VAL A 1 202 ? 2.209 -1.603 -3.736 1.00 89.44 202 VAL A C 1
ATOM 1619 O O . VAL A 1 202 ? 1.990 -0.772 -2.853 1.00 89.44 202 VAL A O 1
ATOM 1622 N N . PHE A 1 203 ? 1.384 -2.628 -3.962 1.00 89.56 203 PHE A N 1
ATOM 1623 C CA . PHE A 1 203 ? 0.203 -2.884 -3.136 1.00 89.56 203 PHE A CA 1
ATOM 1624 C C . PHE A 1 203 ? 0.581 -3.290 -1.713 1.00 89.56 203 PHE A C 1
ATOM 1626 O O . PHE A 1 203 ? -0.013 -2.771 -0.772 1.00 89.56 203 PHE A O 1
ATOM 1633 N N . GLU A 1 204 ? 1.585 -4.149 -1.536 1.00 89.81 204 GLU A N 1
ATOM 1634 C CA . GLU A 1 204 ? 2.096 -4.532 -0.217 1.00 89.81 204 GLU A CA 1
ATOM 1635 C C . GLU A 1 204 ? 2.606 -3.307 0.556 1.00 89.81 204 GLU A C 1
ATOM 1637 O O . GLU A 1 204 ? 2.252 -3.111 1.718 1.00 89.81 204 GLU A O 1
ATOM 1642 N N . GLN A 1 205 ? 3.366 -2.425 -0.101 1.00 90.06 205 GLN A N 1
ATOM 1643 C CA . GLN A 1 205 ? 3.847 -1.178 0.502 1.00 90.06 205 GLN A CA 1
ATOM 1644 C C . GLN A 1 205 ? 2.704 -0.209 0.830 1.00 90.06 205 GLN A C 1
ATOM 1646 O O . GLN A 1 205 ? 2.706 0.407 1.898 1.00 90.06 205 GLN A O 1
ATOM 1651 N N . LEU A 1 206 ? 1.716 -0.067 -0.061 1.00 87.44 206 LEU A N 1
ATOM 1652 C CA . LEU A 1 206 ? 0.520 0.734 0.207 1.00 87.44 206 LEU A CA 1
ATOM 1653 C C . LEU A 1 206 ? -0.211 0.199 1.444 1.00 87.44 206 LEU A C 1
ATOM 1655 O O . LEU A 1 206 ? -0.508 0.974 2.349 1.00 87.44 206 LEU A O 1
ATOM 1659 N N . ILE A 1 207 ? -0.449 -1.112 1.501 1.00 88.44 207 ILE A N 1
ATOM 1660 C CA . ILE A 1 207 ? -1.127 -1.793 2.605 1.00 88.44 207 ILE A CA 1
ATOM 1661 C C . ILE A 1 207 ? -0.389 -1.566 3.929 1.00 88.44 207 ILE A C 1
ATOM 1663 O O . ILE A 1 207 ? -0.990 -1.067 4.876 1.00 88.44 207 ILE A O 1
ATOM 1667 N N . GLN A 1 208 ? 0.916 -1.838 3.984 1.00 88.75 208 GLN A N 1
ATOM 1668 C CA . GLN A 1 208 ? 1.710 -1.667 5.206 1.00 88.75 208 GLN A CA 1
ATOM 1669 C C . GLN A 1 208 ? 1.731 -0.212 5.691 1.00 88.75 208 GLN A C 1
ATOM 1671 O O . GLN A 1 208 ? 1.717 0.062 6.894 1.00 88.75 208 GLN A O 1
ATOM 1676 N N . ASN A 1 209 ? 1.780 0.746 4.761 1.00 88.38 209 ASN A N 1
ATOM 1677 C CA . ASN A 1 209 ? 1.720 2.163 5.102 1.00 88.38 209 ASN A CA 1
ATOM 1678 C C . ASN A 1 209 ? 0.342 2.553 5.645 1.00 88.38 209 ASN A C 1
ATOM 1680 O O . ASN A 1 209 ? 0.268 3.312 6.614 1.00 88.38 209 ASN A O 1
ATOM 1684 N N . GLN A 1 210 ? -0.733 2.029 5.055 1.00 85.50 210 GLN A N 1
ATOM 1685 C CA . GLN A 1 210 ? -2.097 2.281 5.510 1.00 85.50 210 GLN A CA 1
ATOM 1686 C C . GLN A 1 210 ? -2.368 1.654 6.878 1.00 85.50 210 GLN A C 1
ATOM 1688 O O . GLN A 1 210 ? -2.865 2.345 7.760 1.00 85.50 210 GLN A O 1
ATOM 1693 N N . GLU A 1 211 ? -1.940 0.416 7.116 1.00 86.00 211 GLU A N 1
ATOM 1694 C CA . GLU A 1 211 ? -2.064 -0.261 8.412 1.00 86.00 211 GLU A CA 1
ATOM 1695 C C . GLU A 1 211 ? -1.431 0.563 9.545 1.00 86.00 211 GLU A C 1
ATOM 1697 O O . GLU A 1 211 ? -2.085 0.889 10.539 1.00 86.00 211 GLU A O 1
ATOM 1702 N N . LYS A 1 212 ? -0.180 1.006 9.357 1.00 87.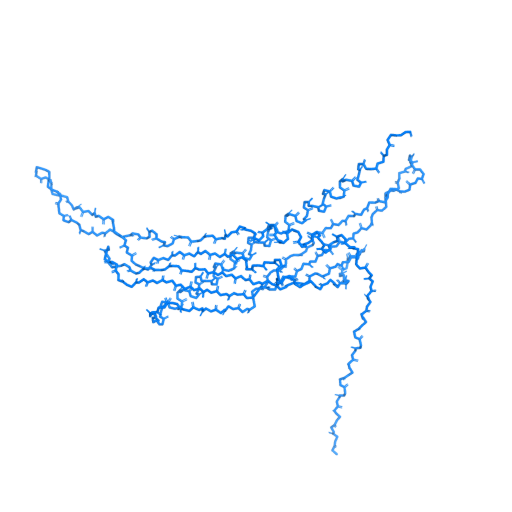38 212 LYS A N 1
ATOM 1703 C CA . LYS A 1 212 ? 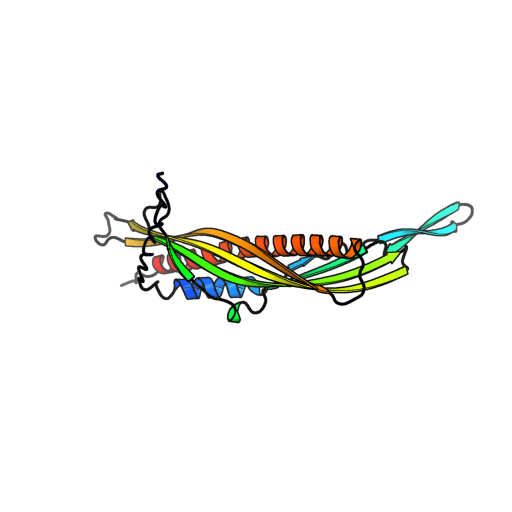0.532 1.850 10.331 1.00 87.38 212 LYS A CA 1
ATOM 1704 C C . LYS A 1 212 ? -0.179 3.179 10.577 1.00 87.38 212 LYS A C 1
ATOM 1706 O O . LYS A 1 212 ? -0.230 3.651 11.715 1.00 87.38 212 LYS A O 1
ATOM 1711 N N . ARG A 1 213 ? -0.705 3.805 9.521 1.00 86.25 213 ARG A N 1
ATOM 1712 C CA . ARG A 1 213 ? -1.405 5.095 9.604 1.00 86.25 213 ARG A CA 1
ATOM 1713 C C . ARG A 1 213 ? -2.744 4.963 10.313 1.00 86.25 213 ARG A C 1
ATOM 1715 O O . ARG A 1 213 ? -2.994 5.739 11.232 1.00 86.25 213 ARG A O 1
ATOM 1722 N N . VAL A 1 214 ? -3.555 3.981 9.927 1.00 84.50 214 VAL A N 1
ATOM 1723 C CA . VAL A 1 214 ? -4.850 3.681 10.548 1.00 84.50 214 VAL A CA 1
ATOM 1724 C C . VAL A 1 214 ? -4.653 3.355 12.018 1.00 84.50 214 VAL A C 1
ATOM 1726 O O . VAL A 1 214 ? -5.293 3.984 12.851 1.00 84.50 214 VAL A O 1
ATOM 1729 N N . LYS A 1 215 ? -3.705 2.472 12.361 1.00 86.06 215 LYS A N 1
ATOM 1730 C CA . LYS A 1 215 ? -3.401 2.142 13.759 1.00 86.06 215 LYS A CA 1
ATOM 1731 C C . LYS A 1 215 ? -3.034 3.385 14.569 1.00 86.06 215 LYS A C 1
ATOM 1733 O O . LYS A 1 215 ? -3.594 3.612 15.636 1.00 86.06 215 LYS A O 1
ATOM 1738 N N . LYS A 1 216 ? -2.120 4.214 14.053 1.00 86.88 216 LYS A N 1
ATOM 1739 C CA . LYS A 1 216 ? -1.663 5.425 14.747 1.00 86.88 216 LYS A CA 1
ATOM 1740 C C . LYS A 1 216 ? -2.781 6.455 14.921 1.00 86.88 216 LYS A C 1
ATOM 1742 O O . LYS A 1 216 ? -2.893 7.035 15.996 1.00 86.88 216 LYS A O 1
ATOM 1747 N N . LYS A 1 217 ? -3.577 6.706 13.878 1.00 84.94 217 LYS A N 1
ATOM 1748 C CA . LYS A 1 217 ? -4.688 7.665 13.932 1.00 84.94 217 LYS A CA 1
ATOM 1749 C C . LYS A 1 217 ? -5.811 7.169 14.838 1.00 84.94 217 LYS A C 1
ATOM 1751 O O . LYS A 1 217 ? -6.261 7.925 15.684 1.00 84.94 217 LYS A O 1
ATOM 1756 N N . LEU A 1 218 ? -6.202 5.902 14.714 1.00 84.06 218 LEU A N 1
ATOM 1757 C CA . LEU A 1 218 ? -7.266 5.322 15.529 1.00 84.06 218 LEU A CA 1
ATOM 1758 C C . LEU A 1 218 ? -6.884 5.306 17.010 1.00 84.06 218 LEU A C 1
ATOM 1760 O O . LEU A 1 218 ? -7.692 5.700 17.840 1.00 84.06 218 LEU A O 1
ATOM 1764 N N . GLN A 1 219 ? -5.644 4.926 17.339 1.00 83.25 219 GLN A N 1
ATOM 1765 C CA . GLN A 1 219 ? -5.169 4.990 18.721 1.00 83.25 219 GLN A CA 1
ATOM 1766 C C . GLN A 1 219 ? -5.185 6.427 19.248 1.00 83.25 219 GLN A C 1
ATOM 1768 O O . GLN A 1 219 ? -5.674 6.658 20.344 1.00 83.25 219 GLN A O 1
ATOM 1773 N N . LYS A 1 220 ? -4.723 7.399 18.451 1.00 84.25 220 LYS A N 1
ATOM 1774 C CA . LYS A 1 220 ? -4.727 8.810 18.849 1.00 84.25 220 LYS A CA 1
ATOM 1775 C C . LYS A 1 220 ? -6.141 9.329 19.135 1.00 84.25 220 LYS A C 1
ATOM 1777 O O . LYS A 1 220 ? -6.347 9.960 20.161 1.00 84.25 220 LYS A O 1
ATOM 1782 N N . GLU A 1 221 ? -7.105 9.054 18.262 1.00 81.31 221 GLU A N 1
ATOM 1783 C CA . GLU A 1 221 ? -8.488 9.497 18.473 1.00 81.31 221 GLU A CA 1
ATOM 1784 C C . GLU A 1 221 ? -9.139 8.804 19.683 1.00 81.31 221 GLU A C 1
ATOM 1786 O O . GLU A 1 221 ? -9.887 9.430 20.432 1.00 81.31 221 GLU A O 1
ATOM 1791 N N . LEU A 1 222 ? -8.830 7.524 19.927 1.00 80.50 222 LEU A N 1
ATOM 1792 C CA . LEU A 1 222 ? -9.275 6.830 21.141 1.00 80.50 222 LEU A CA 1
ATOM 1793 C C . LEU A 1 222 ? -8.655 7.444 22.403 1.00 80.50 222 LEU A C 1
ATOM 1795 O O . LEU A 1 222 ? -9.371 7.638 23.387 1.00 80.50 222 LEU A O 1
ATOM 1799 N N . ASP A 1 223 ? -7.365 7.781 22.368 1.00 80.25 223 ASP A N 1
ATOM 1800 C CA . ASP A 1 223 ? -6.668 8.458 23.465 1.00 80.25 223 ASP A CA 1
ATOM 1801 C C . ASP A 1 223 ? -7.261 9.854 23.719 1.00 80.25 223 ASP A C 1
ATOM 1803 O O . ASP A 1 223 ? -7.456 10.240 24.873 1.00 80.25 223 ASP A O 1
ATOM 1807 N N . ASP A 1 224 ? -7.600 10.600 22.663 1.00 79.00 224 ASP A N 1
ATOM 1808 C CA . ASP A 1 224 ? -8.212 11.929 22.754 1.00 79.00 224 ASP A CA 1
ATOM 1809 C C . ASP A 1 224 ? -9.628 11.843 23.356 1.00 79.00 224 ASP A C 1
ATOM 1811 O O . ASP A 1 224 ? -9.946 12.585 24.289 1.00 79.00 224 ASP A O 1
ATOM 1815 N N . LEU A 1 225 ? -10.458 10.884 22.927 1.00 71.94 225 LEU A N 1
ATOM 1816 C CA . LEU A 1 225 ? -11.786 10.637 23.512 1.00 71.94 225 LEU A CA 1
ATOM 1817 C C . LEU A 1 225 ? -11.705 10.246 24.997 1.00 71.94 225 LEU A C 1
ATOM 1819 O O . LEU A 1 225 ? -12.491 10.723 25.822 1.00 71.94 225 LEU A O 1
ATOM 1823 N N . GLN A 1 226 ? -10.722 9.427 25.370 1.00 70.88 226 GLN A N 1
ATOM 1824 C CA . GLN A 1 226 ? -10.474 9.048 26.766 1.00 70.88 226 GLN A CA 1
ATOM 1825 C C . GLN A 1 226 ? -9.902 10.205 27.593 1.00 70.88 226 GLN A C 1
ATOM 1827 O O . GLN A 1 226 ? -10.244 10.372 28.767 1.00 70.88 226 GLN A O 1
ATOM 1832 N N . GLY A 1 227 ? -9.059 11.037 26.983 1.00 59.53 227 GLY A N 1
ATOM 1833 C CA . GLY A 1 227 ? -8.493 12.250 27.565 1.00 59.53 227 GLY A CA 1
ATOM 1834 C C . GLY A 1 227 ? -9.538 13.341 27.803 1.00 59.53 227 GLY A C 1
ATOM 1835 O O . GLY A 1 227 ? -9.474 14.045 28.813 1.00 59.53 227 GLY A O 1
ATOM 1836 N N . ILE A 1 228 ? -10.542 13.445 26.930 1.00 52.69 228 ILE A N 1
ATOM 1837 C CA . ILE A 1 228 ? -11.715 14.305 27.121 1.00 52.69 228 ILE A CA 1
ATOM 1838 C C . ILE A 1 228 ? -12.566 13.776 28.281 1.00 52.69 228 ILE A C 1
ATOM 1840 O O . ILE A 1 228 ? -12.944 14.560 29.149 1.00 52.69 228 ILE A O 1
ATOM 1844 N N . SER A 1 229 ? -12.765 12.457 28.396 1.00 46.53 229 SER A N 1
ATOM 1845 C CA . SER A 1 229 ? -13.440 11.863 29.563 1.00 46.53 229 SER A CA 1
ATOM 1846 C C . SER A 1 229 ? -12.687 12.103 30.885 1.00 46.53 229 SER A C 1
ATOM 1848 O O . SER A 1 229 ? -13.304 12.112 31.946 1.00 46.53 229 SER A O 1
ATOM 1850 N N . ARG A 1 230 ? -11.371 12.368 30.838 1.00 43.50 230 ARG A N 1
ATOM 1851 C CA . ARG A 1 230 ? -10.558 12.827 31.983 1.00 43.50 230 ARG A CA 1
ATOM 1852 C C . ARG A 1 230 ? -10.788 14.293 32.372 1.00 43.50 230 ARG A C 1
ATOM 1854 O O . ARG A 1 230 ? -10.455 14.659 33.495 1.00 43.50 230 ARG A O 1
ATOM 1861 N N . LYS A 1 231 ? -11.306 15.135 31.472 1.00 40.88 231 LYS A N 1
ATOM 1862 C CA . LYS A 1 231 ? -11.494 16.583 31.694 1.00 40.88 231 LYS A CA 1
ATOM 1863 C C . LYS A 1 231 ? -12.933 16.995 32.005 1.00 40.88 231 LYS A C 1
ATOM 1865 O O . LYS A 1 231 ? -13.151 18.151 32.355 1.00 40.88 231 LYS A O 1
ATOM 1870 N N . VAL A 1 232 ? -13.904 16.087 31.929 1.00 40.28 232 VAL A N 1
ATOM 1871 C CA . VAL A 1 232 ? -15.293 16.385 32.305 1.00 40.28 232 VAL A CA 1
ATOM 1872 C C . VAL A 1 232 ? -15.541 15.962 33.756 1.00 40.28 232 VAL A C 1
ATOM 1874 O O . VAL A 1 232 ? -16.131 14.925 34.029 1.00 40.28 232 VAL A O 1
ATOM 1877 N N . SER A 1 233 ? -15.084 16.784 34.702 1.00 35.78 233 SER A N 1
ATOM 1878 C CA . SER A 1 233 ? -15.790 16.973 35.972 1.00 35.78 233 SER A CA 1
ATOM 1879 C C . SER A 1 233 ? -15.697 18.464 36.325 1.00 35.78 233 SER A C 1
ATOM 1881 O O . SER A 1 233 ? -14.585 18.989 36.401 1.00 35.78 233 SER A O 1
ATOM 1883 N N . PRO A 1 234 ? -16.838 19.166 36.422 1.00 38.66 234 PRO A N 1
ATOM 1884 C CA . PRO A 1 234 ? -16.907 20.621 36.467 1.00 38.66 234 PRO A CA 1
ATOM 1885 C C . PRO A 1 234 ? -16.497 21.166 37.837 1.00 38.66 234 PRO A C 1
ATOM 1887 O O . PRO A 1 234 ? -16.838 20.588 38.867 1.00 38.66 234 PRO A O 1
ATOM 1890 N N . GLU A 1 235 ? -15.828 22.320 37.839 1.00 37.16 235 GLU A N 1
ATOM 1891 C CA . GLU A 1 235 ? -15.885 23.240 38.974 1.00 37.16 235 GLU A CA 1
ATOM 1892 C C . GLU A 1 235 ? -17.353 23.552 39.278 1.00 37.16 235 GLU A C 1
ATOM 1894 O O . GLU A 1 235 ? -18.060 24.113 38.433 1.00 37.16 235 GLU A O 1
ATOM 1899 N N . LYS A 1 236 ? -17.791 23.190 40.484 1.00 33.84 236 LYS A N 1
ATOM 1900 C CA . LYS A 1 236 ? -18.627 24.017 41.358 1.00 33.84 236 LYS A CA 1
ATOM 1901 C C . LYS A 1 236 ? -18.633 23.458 42.772 1.00 33.84 236 LYS A C 1
ATOM 1903 O O . LYS A 1 236 ? -18.832 22.234 42.913 1.00 33.84 236 LYS A O 1
#

Mean predicted aligned error: 12.94 Å

Nearest PDB structures (foldseek):
  6lqh-assembly1_A  TM=2.741E-01  e=8.900E+00  Escherichia coli K-12
  7brm-assembly1_A  TM=2.294E-01  e=4.163E+00  Escherichia coli K-12
  4q79-assembly1_C  TM=2.819E-01  e=8.900E+00  Escherichia coli Xuzhou21
  6l7a-assembly1_A  TM=2.293E-01  e=6.426E+00  Escherichia coli O69:H11 str. 08-4661

pLDDT: mean 76.57, std 16.5, range [33.84, 94.5]